Protein AF-A0A2E8KCK4-F1 (afdb_monomer_lite)

Structure (mmCIF, N/CA/C/O backbone):
data_AF-A0A2E8KCK4-F1
#
_entry.id   AF-A0A2E8KCK4-F1
#
loop_
_atom_site.group_PDB
_atom_site.id
_atom_site.type_symbol
_atom_site.label_atom_id
_atom_site.label_alt_id
_atom_site.label_comp_id
_atom_site.label_asym_id
_atom_site.label_entity_id
_atom_site.label_seq_id
_atom_site.pdbx_PDB_ins_code
_atom_site.Cartn_x
_atom_site.Cartn_y
_atom_site.Cartn_z
_atom_site.occupancy
_atom_site.B_iso_or_equiv
_atom_site.auth_seq_id
_atom_site.auth_comp_id
_atom_site.auth_asym_id
_atom_site.auth_atom_id
_atom_site.pdbx_PDB_model_num
ATOM 1 N N . MET A 1 1 ? 15.602 0.337 2.400 1.00 51.25 1 MET A N 1
ATOM 2 C CA . MET A 1 1 ? 16.053 -0.201 3.710 1.00 51.25 1 MET A CA 1
ATOM 3 C C . MET A 1 1 ? 14.830 -0.836 4.334 1.00 51.25 1 MET A C 1
ATOM 5 O O . MET A 1 1 ? 13.790 -0.194 4.265 1.00 51.25 1 MET A O 1
ATOM 9 N N . PRO A 1 2 ? 14.915 -2.049 4.903 1.00 70.88 2 PRO A N 1
ATOM 10 C CA . PRO A 1 2 ? 13.738 -2.685 5.482 1.00 70.88 2 PRO A CA 1
ATOM 11 C C . PRO A 1 2 ? 13.122 -1.769 6.543 1.00 70.88 2 PRO A C 1
ATOM 13 O O . PRO A 1 2 ? 13.840 -1.198 7.366 1.00 70.88 2 PRO A O 1
ATOM 16 N N . LEU A 1 3 ? 11.800 -1.606 6.495 1.00 88.12 3 LEU A N 1
ATOM 17 C CA . LEU A 1 3 ? 11.071 -0.788 7.459 1.00 88.12 3 LEU A CA 1
ATOM 18 C C . LEU A 1 3 ? 11.299 -1.331 8.871 1.00 88.12 3 LEU A C 1
ATOM 20 O O . LEU A 1 3 ? 11.016 -2.505 9.143 1.00 88.12 3 LEU A O 1
ATOM 24 N N . ASN A 1 4 ? 11.779 -0.468 9.769 1.00 93.00 4 ASN A N 1
ATOM 25 C CA . ASN A 1 4 ? 11.915 -0.817 11.175 1.00 93.00 4 ASN A CA 1
ATOM 26 C C . ASN A 1 4 ? 10.527 -1.136 11.738 1.00 93.00 4 ASN A C 1
ATOM 28 O O . ASN A 1 4 ? 9.633 -0.290 11.744 1.00 93.00 4 ASN A O 1
ATOM 32 N N . SER A 1 5 ? 10.315 -2.390 12.116 1.00 94.38 5 SER A N 1
ATOM 33 C CA . SER A 1 5 ? 8.993 -2.907 12.448 1.00 94.38 5 SER A CA 1
ATOM 34 C C . SER A 1 5 ? 9.097 -4.090 13.392 1.00 94.38 5 SER A C 1
ATOM 36 O O . SER A 1 5 ? 10.088 -4.822 13.367 1.00 94.38 5 SER A O 1
ATOM 38 N N . ILE A 1 6 ? 8.047 -4.317 14.172 1.00 95.38 6 ILE A N 1
ATOM 39 C CA . ILE A 1 6 ? 7.920 -5.447 15.097 1.00 95.38 6 ILE A CA 1
ATOM 40 C C . ILE A 1 6 ? 6.685 -6.268 14.751 1.00 95.38 6 ILE A C 1
ATOM 42 O O . ILE A 1 6 ? 5.711 -5.736 14.217 1.00 95.38 6 ILE A O 1
ATOM 46 N N . GLU A 1 7 ? 6.728 -7.567 15.029 1.00 95.88 7 GLU A N 1
ATOM 47 C CA . GLU A 1 7 ? 5.552 -8.425 14.879 1.00 95.88 7 GLU A CA 1
ATOM 48 C C . GLU A 1 7 ? 4.469 -8.021 15.878 1.00 95.88 7 GLU A C 1
ATOM 50 O O . GLU A 1 7 ? 4.756 -7.608 17.000 1.00 95.88 7 GLU A O 1
ATOM 55 N N . VAL A 1 8 ? 3.210 -8.112 15.456 1.00 95.75 8 VAL A N 1
ATOM 56 C CA . VAL A 1 8 ? 2.072 -7.845 16.335 1.00 95.75 8 VAL A CA 1
ATOM 57 C C . VAL A 1 8 ? 1.882 -9.032 17.277 1.00 95.75 8 VAL A C 1
ATOM 59 O O . VAL A 1 8 ? 1.628 -10.144 16.825 1.00 95.75 8 VAL A O 1
ATOM 62 N N . GLU A 1 9 ? 1.963 -8.785 18.583 1.00 91.12 9 GLU A N 1
ATOM 63 C CA . GLU A 1 9 ? 1.890 -9.840 19.605 1.00 91.12 9 GLU A CA 1
ATOM 64 C C . GLU A 1 9 ? 0.490 -10.453 19.739 1.00 91.12 9 GLU A C 1
ATOM 66 O O . GLU A 1 9 ? 0.336 -11.665 19.885 1.00 91.12 9 GLU A O 1
ATOM 71 N N . THR A 1 10 ? -0.552 -9.618 19.694 1.00 94.81 10 THR A N 1
ATOM 72 C CA . THR A 1 10 ? -1.940 -10.052 19.891 1.00 94.81 10 THR A CA 1
ATOM 73 C C . THR A 1 10 ? -2.684 -10.095 18.564 1.00 94.81 10 THR A C 1
ATOM 75 O O . THR A 1 10 ? -3.071 -9.069 18.000 1.00 94.81 10 THR A O 1
ATOM 78 N N . ILE A 1 11 ? -2.888 -11.314 18.065 1.00 95.75 11 ILE A N 1
ATOM 79 C CA . ILE A 1 11 ? -3.545 -11.574 16.784 1.00 95.75 11 ILE A CA 1
ATOM 80 C C . ILE A 1 11 ? -4.829 -12.395 16.941 1.00 95.75 11 ILE A C 1
ATOM 82 O O . ILE A 1 11 ? -4.946 -13.262 17.807 1.00 95.75 11 ILE A O 1
ATOM 86 N N . GLY A 1 12 ? -5.772 -12.157 16.036 1.00 93.19 12 GLY A N 1
ATOM 87 C CA . GLY A 1 12 ? -6.887 -13.035 15.715 1.00 93.19 12 GLY A CA 1
ATOM 88 C C . GLY A 1 12 ? -6.730 -13.618 14.310 1.00 93.19 12 GLY A C 1
ATOM 89 O O . GLY A 1 12 ? -6.047 -13.054 13.456 1.00 93.19 12 GLY A O 1
ATOM 90 N N . TRP A 1 13 ? -7.384 -14.748 14.048 1.00 92.94 13 TRP A N 1
ATOM 91 C CA . TRP A 1 13 ? -7.335 -15.420 12.749 1.00 92.94 13 TRP A CA 1
ATOM 92 C C . TRP A 1 13 ? -8.673 -15.323 12.028 1.00 92.94 13 TRP A C 1
ATOM 94 O O . TRP A 1 13 ? -9.713 -15.688 12.575 1.00 92.94 13 TRP A O 1
ATOM 104 N N . VAL A 1 14 ? -8.646 -14.896 10.767 1.00 89.44 14 VAL A N 1
ATOM 105 C CA . VAL A 1 14 ? -9.821 -14.890 9.888 1.00 89.44 14 VAL A CA 1
ATOM 106 C C . VAL A 1 14 ? -9.464 -15.613 8.600 1.00 89.44 14 VAL A C 1
ATOM 108 O O . VAL A 1 14 ? -8.632 -15.138 7.839 1.00 89.44 14 VAL A O 1
ATOM 111 N N . LYS A 1 15 ? -10.074 -16.780 8.347 1.00 86.81 15 LYS A N 1
ATOM 112 C CA . LYS A 1 15 ? -9.814 -17.601 7.143 1.00 86.81 15 LYS A CA 1
ATOM 113 C C . LYS A 1 15 ? -8.313 -17.861 6.886 1.00 86.81 15 LYS A C 1
ATOM 115 O O . LYS A 1 15 ? -7.843 -17.787 5.755 1.00 86.81 15 LYS A O 1
ATOM 120 N N . GLY A 1 16 ? -7.554 -18.136 7.950 1.00 87.00 16 GLY A N 1
ATOM 121 C CA . GLY A 1 16 ? -6.108 -18.383 7.869 1.00 87.00 16 GLY A CA 1
ATOM 122 C C . GLY A 1 16 ? -5.246 -17.128 7.689 1.00 87.00 16 GLY A C 1
ATOM 123 O O . GLY A 1 16 ? -4.049 -17.253 7.474 1.00 87.00 16 GLY A O 1
ATOM 124 N N . TYR A 1 17 ? -5.829 -15.933 7.796 1.00 90.00 17 TYR A N 1
ATOM 125 C CA . TYR A 1 17 ? -5.121 -14.658 7.766 1.00 90.00 17 TYR A CA 1
ATOM 126 C C . TYR A 1 17 ? -5.062 -14.051 9.172 1.00 90.00 17 TYR A C 1
ATOM 128 O O . TYR A 1 17 ? -6.100 -13.837 9.805 1.00 90.00 17 TYR A O 1
ATOM 136 N N . ALA A 1 18 ? -3.847 -13.810 9.669 1.00 93.56 18 ALA A N 1
ATOM 137 C CA . ALA A 1 18 ? -3.609 -13.229 10.988 1.00 93.56 18 ALA A CA 1
ATOM 138 C C . ALA A 1 18 ? -3.838 -11.716 10.952 1.00 93.56 18 ALA A C 1
ATOM 140 O O . ALA A 1 18 ? -3.162 -11.027 10.196 1.00 93.56 18 ALA A O 1
ATOM 141 N N . ILE A 1 19 ? -4.737 -11.185 11.773 1.00 93.69 19 ILE A N 1
ATOM 142 C CA . ILE A 1 19 ? -4.995 -9.746 11.933 1.00 93.69 19 ILE A CA 1
ATOM 143 C C . ILE A 1 19 ? -4.771 -9.344 13.393 1.00 93.69 19 ILE A C 1
ATOM 145 O O . ILE A 1 19 ? -5.000 -10.173 14.268 1.00 93.69 19 ILE A O 1
ATOM 149 N N . PRO A 1 20 ? -4.355 -8.105 13.697 1.00 95.12 20 PRO A N 1
ATOM 150 C CA . PRO A 1 20 ? -4.316 -7.630 15.078 1.00 95.12 20 PRO A CA 1
ATOM 151 C C . PRO A 1 20 ? -5.681 -7.785 15.764 1.00 95.12 20 PRO A C 1
ATOM 153 O O . PRO A 1 20 ? -6.716 -7.528 15.146 1.00 95.12 20 PRO A O 1
ATOM 156 N N . SER A 1 21 ? -5.704 -8.188 17.034 1.00 93.12 21 SER A N 1
ATOM 157 C CA . SER A 1 21 ? -6.956 -8.451 17.766 1.00 93.12 21 SER A CA 1
ATOM 158 C C . SER A 1 21 ? -7.841 -7.210 17.956 1.00 93.12 21 SER A C 1
ATOM 160 O O . SER A 1 21 ? -9.048 -7.336 18.154 1.00 93.12 21 SER A O 1
ATOM 162 N N . ASP A 1 22 ? -7.256 -6.013 17.880 1.00 91.62 22 ASP A N 1
ATOM 163 C CA . ASP A 1 22 ? -7.944 -4.716 17.924 1.00 91.62 22 ASP A CA 1
ATOM 164 C C . ASP A 1 22 ? -8.512 -4.278 16.558 1.00 91.62 22 ASP A C 1
ATOM 166 O O . ASP A 1 22 ? -9.246 -3.292 16.470 1.00 91.62 22 ASP A O 1
ATOM 170 N N . THR A 1 23 ? -8.208 -5.017 15.488 1.00 93.88 23 THR A N 1
ATOM 171 C CA . THR A 1 23 ? -8.581 -4.687 14.113 1.00 93.88 23 THR A CA 1
ATOM 172 C C . THR A 1 23 ? -9.778 -5.510 13.656 1.00 93.88 23 THR A C 1
ATOM 174 O O . THR A 1 23 ? -9.791 -6.740 13.699 1.00 93.88 23 THR A O 1
ATOM 177 N N . LYS A 1 24 ? -10.801 -4.841 13.124 1.00 94.12 24 LYS A N 1
ATOM 178 C CA . LYS A 1 24 ? -11.935 -5.512 12.485 1.00 94.12 24 LYS A CA 1
ATOM 179 C C . LYS A 1 24 ? -11.563 -5.882 11.057 1.00 94.12 24 LYS A C 1
ATOM 181 O O . LYS A 1 24 ? -11.085 -5.054 10.288 1.00 94.12 24 LYS A O 1
ATOM 186 N N . PHE A 1 25 ? -11.935 -7.088 10.642 1.00 92.75 25 PHE A N 1
ATOM 187 C CA . PHE A 1 25 ? -11.698 -7.588 9.282 1.00 92.75 25 PHE A CA 1
ATOM 188 C C . PHE A 1 25 ? -12.192 -6.644 8.164 1.00 92.75 25 PHE A C 1
ATOM 190 O O . PHE A 1 25 ? -11.567 -6.529 7.115 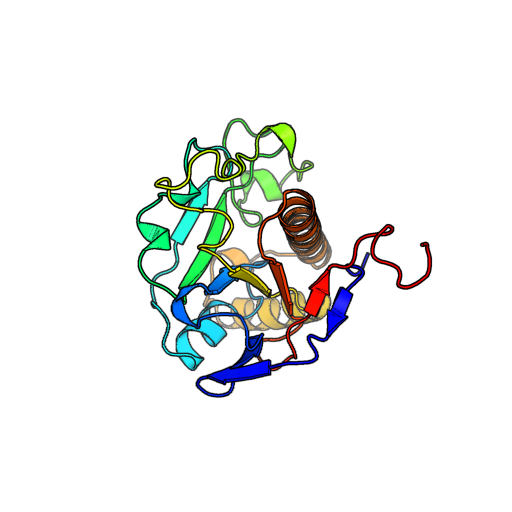1.00 92.75 25 PHE A O 1
ATOM 197 N N . ARG A 1 26 ? -13.287 -5.905 8.401 1.00 93.44 26 ARG A N 1
ATOM 198 C CA . ARG A 1 26 ? -13.852 -4.928 7.449 1.00 93.44 26 ARG A CA 1
ATOM 199 C C . ARG A 1 26 ? -13.097 -3.592 7.380 1.00 93.44 26 ARG A C 1
ATOM 201 O O . ARG A 1 26 ? -13.499 -2.749 6.584 1.00 93.44 26 ARG A O 1
ATOM 208 N N . GLN A 1 27 ? -12.065 -3.372 8.194 1.00 95.62 27 GLN A N 1
ATOM 209 C CA . GLN A 1 27 ? -11.197 -2.186 8.115 1.00 95.62 27 GLN A CA 1
ATOM 210 C C . GLN A 1 27 ? -10.010 -2.402 7.166 1.00 95.62 27 GLN A C 1
ATOM 212 O O . GLN A 1 27 ? -9.399 -1.427 6.739 1.00 95.62 27 GLN A O 1
ATOM 217 N N . ILE A 1 28 ? -9.693 -3.655 6.823 1.00 96.00 28 ILE A N 1
ATOM 218 C CA . ILE A 1 28 ? -8.494 -4.000 6.056 1.00 96.00 28 ILE A CA 1
ATOM 219 C C . ILE A 1 28 ? -8.598 -3.493 4.611 1.00 96.00 28 ILE A C 1
ATOM 221 O O . ILE A 1 28 ? -9.559 -3.783 3.895 1.00 96.00 28 ILE A O 1
ATOM 225 N N . VAL A 1 29 ? -7.567 -2.781 4.173 1.00 96.94 29 VAL A N 1
ATOM 226 C CA . VAL A 1 29 ? -7.318 -2.396 2.783 1.00 96.94 29 VAL A CA 1
ATOM 227 C C . VAL A 1 29 ? -5.934 -2.917 2.420 1.00 96.94 29 VAL A C 1
ATOM 229 O O . VAL A 1 29 ? -4.948 -2.502 3.019 1.00 96.94 29 VAL A O 1
ATOM 232 N N . VAL A 1 30 ? -5.856 -3.839 1.464 1.00 96.62 30 VAL A N 1
ATOM 233 C CA . VAL A 1 30 ? -4.591 -4.459 1.053 1.00 96.62 30 VAL A CA 1
ATOM 234 C C . VAL A 1 30 ? -3.970 -3.647 -0.077 1.00 96.62 30 VAL A C 1
ATOM 236 O O . VAL A 1 30 ? -4.628 -3.354 -1.075 1.00 96.62 30 VAL A O 1
ATOM 239 N N . THR A 1 31 ? -2.691 -3.310 0.050 1.00 97.44 31 THR A N 1
ATOM 240 C CA . THR A 1 31 ? -1.935 -2.573 -0.973 1.00 97.44 31 THR A CA 1
ATOM 241 C C . THR A 1 31 ? -0.483 -3.054 -1.046 1.00 97.44 31 THR A C 1
ATOM 243 O O . THR A 1 31 ? -0.068 -3.911 -0.272 1.00 97.44 31 THR A O 1
ATOM 246 N N . GLY A 1 32 ? 0.287 -2.584 -2.026 1.00 96.12 32 GLY A N 1
ATOM 247 C CA . GLY A 1 32 ? 1.650 -3.057 -2.293 1.00 96.12 32 GLY A CA 1
ATOM 248 C C . GLY A 1 32 ? 1.994 -3.116 -3.787 1.00 96.12 32 GLY A C 1
ATOM 249 O O . GLY A 1 32 ? 1.109 -2.935 -4.633 1.00 96.12 32 GLY A O 1
ATOM 250 N N . PRO A 1 33 ? 3.265 -3.395 -4.128 1.00 94.75 33 PRO A N 1
ATOM 251 C CA . PRO A 1 33 ? 3.755 -3.378 -5.503 1.00 94.75 33 PRO A CA 1
ATOM 252 C C . PRO A 1 33 ? 3.057 -4.408 -6.413 1.00 94.75 33 PRO A C 1
ATOM 254 O O . PRO A 1 33 ? 2.365 -5.324 -5.942 1.00 94.75 33 PRO A O 1
ATOM 257 N N . PRO A 1 34 ? 3.190 -4.270 -7.744 1.00 92.25 34 PRO A N 1
ATOM 258 C CA . PRO A 1 34 ? 2.732 -5.279 -8.696 1.00 92.25 34 PRO A CA 1
ATOM 259 C C . PRO A 1 34 ? 3.261 -6.669 -8.347 1.00 92.25 34 PRO A C 1
ATOM 261 O O . PRO A 1 34 ? 4.392 -6.815 -7.896 1.00 92.25 34 PRO A O 1
ATOM 264 N N . ALA A 1 35 ? 2.430 -7.690 -8.560 1.00 91.12 35 ALA A N 1
ATOM 265 C CA . ALA A 1 35 ? 2.763 -9.091 -8.297 1.00 91.12 35 ALA A CA 1
ATOM 266 C C . ALA A 1 35 ? 3.174 -9.437 -6.846 1.00 91.12 35 ALA A C 1
ATOM 268 O O . ALA A 1 35 ? 3.665 -10.536 -6.606 1.00 91.12 35 ALA A O 1
ATOM 269 N N . SER A 1 36 ? 2.885 -8.582 -5.856 1.00 92.88 36 SER A N 1
ATOM 270 C CA . SER A 1 36 ? 3.138 -8.906 -4.443 1.00 92.88 36 SER A CA 1
ATOM 271 C C . SER A 1 36 ? 2.201 -9.964 -3.841 1.00 92.88 36 SER A C 1
ATOM 273 O O . SER A 1 36 ? 2.440 -10.417 -2.729 1.00 92.88 36 SER A O 1
ATOM 275 N N . GLY A 1 37 ? 1.152 -10.382 -4.563 1.00 91.38 37 GLY A N 1
ATOM 276 C CA . GLY A 1 37 ? 0.201 -11.413 -4.114 1.00 91.38 37 GLY A CA 1
ATOM 277 C C . GLY A 1 37 ? -1.119 -10.882 -3.541 1.00 91.38 37 GLY A C 1
ATOM 278 O O . GLY A 1 37 ? -1.902 -11.657 -2.999 1.00 91.38 37 GLY A O 1
ATOM 279 N N . LYS A 1 38 ? -1.394 -9.579 -3.682 1.00 93.38 38 LYS A N 1
ATOM 280 C CA . LYS A 1 38 ? -2.599 -8.903 -3.157 1.00 93.38 38 LYS A CA 1
ATOM 281 C C . LYS A 1 38 ? -3.898 -9.557 -3.625 1.00 93.38 38 LYS A C 1
ATOM 283 O O . LYS A 1 38 ? -4.711 -9.935 -2.788 1.00 93.38 38 LYS A O 1
ATOM 288 N N . SER A 1 39 ? -4.045 -9.788 -4.927 1.00 91.19 39 SER A N 1
ATOM 289 C CA . SER A 1 39 ? -5.269 -10.362 -5.499 1.00 91.19 39 SER A CA 1
ATOM 290 C C . SER A 1 39 ? -5.498 -11.789 -5.002 1.00 91.19 39 SER A C 1
ATOM 292 O O . SER A 1 39 ? -6.607 -12.151 -4.616 1.00 91.19 39 SER A O 1
ATOM 294 N N . THR A 1 40 ? -4.425 -12.581 -4.908 1.00 91.06 40 THR A N 1
ATOM 295 C CA . THR A 1 40 ? -4.451 -13.929 -4.321 1.00 91.06 40 THR A CA 1
ATOM 296 C C . THR A 1 40 ? -4.874 -13.891 -2.851 1.00 91.06 40 THR A C 1
ATOM 298 O O . THR A 1 40 ? -5.724 -14.681 -2.441 1.00 91.06 40 THR A O 1
ATOM 301 N N . LEU A 1 41 ? -4.338 -12.953 -2.062 1.00 92.00 41 LEU A N 1
ATOM 302 C CA . LEU A 1 41 ? -4.728 -12.764 -0.665 1.00 92.00 41 LEU A CA 1
ATOM 303 C C . LEU A 1 41 ? -6.214 -12.401 -0.547 1.00 92.00 41 LEU A C 1
ATOM 305 O O . LEU A 1 41 ? -6.939 -13.052 0.205 1.00 92.00 41 LEU A O 1
ATOM 309 N N . ILE A 1 42 ? -6.682 -11.410 -1.309 1.00 93.88 42 ILE A N 1
ATOM 310 C CA . ILE A 1 42 ? -8.082 -10.970 -1.295 1.00 93.88 42 ILE A CA 1
ATOM 311 C C . ILE A 1 42 ? -9.032 -12.110 -1.662 1.00 93.88 42 ILE A C 1
ATOM 313 O O . ILE A 1 42 ? -10.032 -12.309 -0.971 1.00 93.88 42 ILE A O 1
ATOM 317 N N . GLN A 1 43 ? -8.701 -12.913 -2.674 1.00 92.19 43 GLN A N 1
ATOM 318 C CA . GLN A 1 43 ? -9.480 -14.100 -3.032 1.00 92.19 43 GLN A CA 1
ATOM 319 C C . GLN A 1 43 ? -9.504 -15.133 -1.896 1.00 92.19 43 GLN A C 1
ATOM 321 O O . GLN A 1 43 ? -10.582 -15.587 -1.509 1.00 92.19 43 GLN A O 1
ATOM 326 N N . LYS A 1 44 ? -8.345 -15.457 -1.300 1.00 90.12 44 LYS A N 1
ATOM 327 C CA . LYS A 1 44 ? -8.220 -16.435 -0.200 1.00 90.12 44 LYS A CA 1
ATOM 328 C C . LYS A 1 44 ? -9.067 -16.049 1.015 1.00 90.12 44 LYS A C 1
ATOM 330 O O . LYS A 1 44 ? -9.739 -16.895 1.602 1.00 90.12 44 LYS A O 1
ATOM 335 N N . ILE A 1 45 ? -9.091 -14.765 1.371 1.00 91.75 45 ILE A N 1
ATOM 336 C CA . ILE A 1 45 ? -9.874 -14.269 2.514 1.00 91.75 45 ILE A CA 1
ATOM 337 C C . ILE A 1 45 ? -11.329 -13.929 2.137 1.00 91.75 45 ILE A C 1
ATOM 339 O O . ILE A 1 45 ? -12.122 -13.525 2.993 1.00 91.75 45 ILE A O 1
ATOM 343 N N . GLY A 1 46 ? -11.732 -14.141 0.880 1.00 92.12 46 GLY A N 1
ATOM 344 C CA . GLY A 1 46 ? -13.064 -13.821 0.362 1.00 92.12 46 GLY A CA 1
ATOM 345 C C . GLY A 1 46 ? -13.421 -12.343 0.518 1.00 92.12 46 GLY A C 1
ATOM 346 O O . GLY A 1 46 ? -14.505 -12.029 1.010 1.00 92.12 46 GLY A O 1
ATOM 347 N N . GLY A 1 47 ? -12.472 -11.465 0.195 1.00 92.69 47 GLY A N 1
ATOM 348 C CA . GLY A 1 47 ? -12.684 -10.027 0.076 1.00 92.69 47 GLY A CA 1
ATOM 349 C C . GLY A 1 47 ? -13.362 -9.639 -1.239 1.00 92.69 47 GLY A C 1
ATOM 350 O O . GLY A 1 47 ? -13.751 -10.494 -2.035 1.00 92.69 47 GLY A O 1
ATOM 351 N N . TRP A 1 48 ? -13.517 -8.334 -1.460 1.00 92.38 48 TRP A N 1
ATOM 352 C CA . TRP A 1 48 ? -14.117 -7.810 -2.685 1.00 92.38 48 TRP A CA 1
ATOM 353 C C . TRP A 1 48 ? -13.186 -8.058 -3.883 1.00 92.38 48 TRP A C 1
ATOM 355 O O . TRP A 1 48 ? -12.030 -7.639 -3.822 1.00 92.38 48 TRP A O 1
ATOM 365 N N . PRO A 1 49 ? -13.655 -8.720 -4.957 1.00 80.25 49 PRO A N 1
ATOM 366 C CA . PRO A 1 49 ? -12.780 -9.231 -6.013 1.00 80.25 49 PRO A CA 1
ATOM 367 C C . PRO A 1 49 ? -12.280 -8.158 -6.986 1.00 80.25 49 PRO A C 1
ATOM 369 O O . PRO A 1 49 ? -11.320 -8.404 -7.708 1.00 80.25 49 PRO A O 1
ATOM 372 N N . GLU A 1 50 ? -12.927 -6.993 -7.039 1.00 82.38 50 GLU A N 1
ATOM 373 C CA . GLU A 1 50 ? -12.546 -5.934 -7.973 1.00 82.38 50 GLU A CA 1
ATOM 374 C C . GLU A 1 50 ? -11.382 -5.103 -7.428 1.00 82.38 50 GLU A C 1
ATOM 376 O O . GLU A 1 50 ? -11.428 -4.585 -6.305 1.00 82.38 50 GLU A O 1
ATOM 381 N N . GLU A 1 51 ? -10.368 -4.908 -8.262 1.00 80.06 51 GLU A N 1
ATOM 382 C CA . GLU A 1 51 ? -9.289 -3.959 -8.012 1.00 80.06 51 GLU A CA 1
ATOM 383 C C . GLU A 1 51 ? -9.804 -2.514 -8.109 1.00 80.06 51 GLU A C 1
ATOM 385 O O . GLU A 1 51 ? -10.783 -2.215 -8.796 1.00 80.06 51 GLU A O 1
ATOM 390 N N . GLY A 1 52 ? -9.153 -1.593 -7.403 1.00 87.00 52 GLY A N 1
ATOM 391 C CA . GLY A 1 52 ? -9.396 -0.158 -7.553 1.00 87.00 52 GLY A CA 1
ATOM 392 C C . GLY A 1 52 ? -8.089 0.627 -7.526 1.00 87.00 52 GLY A C 1
ATOM 393 O O . GLY A 1 52 ? -7.170 0.223 -6.817 1.00 87.00 52 GLY A O 1
ATOM 394 N N . CYS A 1 53 ? -8.003 1.743 -8.261 1.00 94.06 53 CYS A N 1
ATOM 395 C CA . CYS A 1 53 ? -6.962 2.758 -8.036 1.00 94.06 53 CYS A CA 1
ATOM 396 C C . CYS A 1 53 ? -7.554 3.928 -7.259 1.00 94.06 53 CYS A C 1
ATOM 398 O O . CYS A 1 53 ? -8.658 4.378 -7.566 1.00 94.06 53 CYS A O 1
ATOM 400 N N . ILE A 1 54 ? -6.805 4.434 -6.287 1.00 96.31 54 ILE A N 1
ATOM 401 C CA . ILE A 1 54 ? -7.116 5.674 -5.581 1.00 96.31 54 ILE A CA 1
ATOM 402 C C . ILE A 1 54 ? -5.981 6.659 -5.834 1.00 96.31 54 ILE A C 1
ATOM 404 O O . ILE A 1 54 ? -4.821 6.330 -5.578 1.00 96.31 54 ILE A O 1
ATOM 408 N N . ASP A 1 55 ? -6.306 7.853 -6.326 1.00 97.00 55 ASP A N 1
ATOM 409 C CA . ASP A 1 55 ? -5.342 8.946 -6.430 1.00 97.00 55 ASP A CA 1
ATOM 410 C C . ASP A 1 55 ? -5.165 9.608 -5.064 1.00 97.00 55 ASP A C 1
ATOM 412 O O . ASP A 1 55 ? -6.106 10.123 -4.464 1.00 97.00 55 ASP A O 1
ATOM 416 N N . LEU A 1 56 ? -3.938 9.551 -4.553 1.00 97.88 56 LEU A N 1
ATOM 417 C CA . LEU A 1 56 ? -3.589 10.086 -3.241 1.00 97.88 56 LEU A CA 1
ATOM 418 C C . LEU A 1 56 ? -3.500 11.612 -3.216 1.00 97.88 56 LEU A C 1
ATOM 420 O O . LEU A 1 56 ? -3.426 12.190 -2.134 1.00 97.88 56 LEU A O 1
ATOM 424 N N . SER A 1 57 ? -3.488 12.260 -4.379 1.00 96.69 57 SER A N 1
ATOM 425 C CA . SER A 1 57 ? -3.508 13.717 -4.497 1.00 96.69 57 SER A CA 1
ATOM 426 C C . SER A 1 57 ? -4.911 14.310 -4.580 1.00 96.69 57 SER A C 1
ATOM 428 O O . SER A 1 57 ? -5.056 15.525 -4.451 1.00 96.69 57 SER A O 1
ATOM 430 N N . GLU A 1 58 ? -5.939 13.473 -4.752 1.00 96.31 58 GLU A N 1
ATOM 431 C CA . GLU A 1 58 ? -7.327 13.923 -4.758 1.00 96.31 58 GLU A CA 1
ATOM 432 C C . GLU A 1 58 ? -7.807 14.299 -3.355 1.00 96.31 58 GLU A C 1
ATOM 434 O O . GLU A 1 58 ? -7.616 13.574 -2.370 1.00 96.31 58 GLU A O 1
ATOM 439 N N . ASP A 1 59 ? -8.506 15.430 -3.278 1.00 94.50 59 ASP A N 1
ATOM 440 C CA . ASP A 1 59 ? -9.175 15.857 -2.058 1.00 94.50 59 ASP A CA 1
ATOM 441 C C . ASP A 1 59 ? -10.157 14.783 -1.589 1.00 94.50 59 ASP A C 1
ATOM 443 O O . ASP A 1 59 ? -11.002 14.300 -2.343 1.00 94.50 59 ASP A O 1
ATOM 447 N N . ASN A 1 60 ? -10.098 14.454 -0.298 1.00 95.25 60 ASN A N 1
ATOM 448 C CA . ASN A 1 60 ? -11.009 13.501 0.330 1.00 95.25 60 ASN A CA 1
ATOM 449 C C . ASN A 1 60 ? -11.002 12.093 -0.291 1.00 95.25 60 ASN A C 1
ATOM 451 O O . ASN A 1 60 ? -12.010 11.390 -0.189 1.00 95.25 60 ASN A O 1
ATOM 455 N N . TRP A 1 61 ? -9.891 11.628 -0.872 1.00 96.44 61 TRP A N 1
ATOM 456 C CA . TRP A 1 61 ? -9.801 10.275 -1.445 1.00 96.44 61 TRP A CA 1
ATOM 457 C C . TRP A 1 61 ? -10.222 9.160 -0.469 1.00 96.44 61 TRP A C 1
ATOM 459 O O . TRP A 1 61 ? -10.721 8.114 -0.880 1.00 96.44 61 TRP A O 1
ATOM 469 N N . TRP A 1 62 ? -10.101 9.381 0.844 1.00 95.69 62 TRP A N 1
ATOM 470 C CA . TRP A 1 62 ? -10.547 8.449 1.888 1.00 95.69 62 TRP A CA 1
ATOM 471 C C . TRP A 1 62 ? -12.072 8.270 1.959 1.00 95.69 62 TRP A C 1
ATOM 473 O O . TRP A 1 62 ? -12.553 7.368 2.643 1.00 95.69 62 TRP A O 1
ATOM 483 N N . GLN A 1 63 ? -12.840 9.109 1.263 1.00 95.38 63 GLN A N 1
ATOM 484 C CA . GLN A 1 63 ? -14.292 8.993 1.094 1.00 95.38 63 GLN A CA 1
ATOM 485 C C . GLN A 1 63 ? -14.670 8.288 -0.219 1.00 95.38 63 GLN A C 1
ATOM 487 O O . GLN A 1 63 ? -15.855 8.099 -0.504 1.00 95.38 63 GLN A O 1
ATOM 492 N N . ASN A 1 64 ? -13.685 7.901 -1.037 1.00 94.94 64 ASN A N 1
ATOM 493 C CA . ASN A 1 64 ? -13.924 7.258 -2.322 1.00 94.94 64 ASN A CA 1
ATOM 494 C C . ASN A 1 64 ? -14.736 5.964 -2.136 1.00 94.94 64 ASN A C 1
ATOM 496 O O . ASN A 1 64 ? -14.443 5.134 -1.273 1.00 94.94 64 ASN A O 1
ATOM 500 N N . ARG A 1 65 ? -15.764 5.764 -2.973 1.00 92.88 65 ARG A N 1
ATOM 501 C CA . ARG A 1 65 ? -16.664 4.600 -2.896 1.00 92.88 65 ARG A CA 1
ATOM 502 C C . ARG A 1 65 ? -15.942 3.269 -3.068 1.00 92.88 65 ARG A C 1
ATOM 504 O O . ARG A 1 65 ? -16.412 2.273 -2.521 1.00 92.88 65 ARG A O 1
ATOM 511 N N . LEU A 1 66 ? -14.791 3.250 -3.742 1.00 92.75 66 LEU A N 1
ATOM 512 C CA . LEU A 1 66 ? -13.925 2.074 -3.795 1.00 92.75 66 LEU A CA 1
ATOM 513 C C . LEU A 1 66 ? -13.586 1.586 -2.382 1.00 92.75 66 LEU A C 1
ATOM 515 O O . LEU A 1 66 ? -13.593 0.393 -2.122 1.00 92.75 66 LEU A O 1
ATOM 519 N N . LEU A 1 67 ? -13.427 2.464 -1.403 1.00 93.50 67 LEU A N 1
ATOM 520 C CA . LEU A 1 67 ? -13.126 2.040 -0.044 1.00 93.50 67 LEU A CA 1
ATOM 521 C C . LEU A 1 67 ? -14.323 1.441 0.711 1.00 93.50 67 LEU A C 1
ATOM 523 O O . LEU A 1 67 ? -14.135 0.924 1.802 1.00 93.50 67 LEU A O 1
ATOM 527 N N . SER A 1 68 ? -15.546 1.450 0.172 1.00 90.69 68 SER A N 1
ATOM 528 C CA . SER A 1 68 ? -16.753 1.036 0.909 1.00 90.69 68 SER A CA 1
ATOM 529 C C . SER A 1 68 ? -16.815 -0.466 1.214 1.00 90.69 68 SER A C 1
ATOM 531 O O . SER A 1 68 ? -17.151 -0.854 2.338 1.00 90.69 68 SER A O 1
ATOM 533 N N . TYR A 1 69 ? -16.467 -1.314 0.244 1.00 91.12 69 TYR A N 1
ATOM 534 C CA . TYR A 1 69 ? -16.481 -2.771 0.401 1.00 91.12 69 TYR A CA 1
ATOM 535 C C . TYR A 1 69 ? -15.086 -3.275 0.748 1.00 91.12 69 TYR A C 1
ATOM 537 O O . TYR A 1 69 ? -14.139 -3.059 0.001 1.00 91.12 69 TYR A O 1
ATOM 545 N N . ARG A 1 70 ? -14.953 -3.924 1.905 1.00 93.88 70 ARG A N 1
ATOM 546 C CA . ARG A 1 70 ? -13.673 -4.375 2.465 1.00 93.88 70 ARG A CA 1
ATOM 547 C C . ARG A 1 70 ? -13.840 -5.740 3.151 1.00 93.88 70 ARG A C 1
ATOM 549 O O . ARG A 1 70 ? -14.931 -6.012 3.667 1.00 93.88 70 ARG A O 1
ATOM 556 N N . PRO A 1 71 ? -12.780 -6.561 3.224 1.00 94.88 71 PRO A N 1
ATOM 557 C CA . PRO A 1 71 ? -11.424 -6.277 2.746 1.00 94.88 71 PRO A CA 1
ATOM 558 C C . PRO A 1 71 ? -11.330 -6.234 1.222 1.00 94.88 71 PRO A C 1
ATOM 560 O O . PRO A 1 71 ? -12.079 -6.932 0.544 1.00 94.88 71 PRO A O 1
ATOM 563 N N . ARG A 1 72 ? -10.442 -5.395 0.685 1.00 95.69 72 ARG A N 1
ATOM 564 C CA . ARG A 1 72 ? -10.214 -5.282 -0.762 1.00 95.69 72 ARG A CA 1
ATOM 565 C C . ARG A 1 72 ? -8.781 -4.883 -1.085 1.00 95.69 72 ARG A C 1
ATOM 567 O O . ARG A 1 72 ? -8.098 -4.311 -0.237 1.00 95.69 72 ARG A O 1
ATOM 574 N N . GLU A 1 73 ? -8.377 -5.142 -2.321 1.00 95.81 73 GLU A N 1
ATOM 575 C CA . GLU A 1 73 ? -7.134 -4.637 -2.901 1.00 95.81 73 GLU A CA 1
ATOM 576 C C . GLU A 1 73 ? -7.337 -3.213 -3.426 1.00 95.81 73 GLU A C 1
ATOM 578 O O . GLU A 1 73 ? -8.372 -2.893 -4.024 1.00 95.81 73 GLU A O 1
ATOM 583 N N . VAL A 1 74 ? -6.340 -2.360 -3.191 1.00 96.06 74 VAL A N 1
ATOM 584 C CA . VAL A 1 74 ? -6.255 -1.008 -3.742 1.00 96.06 74 VAL A CA 1
ATOM 585 C C . VAL A 1 74 ? -4.837 -0.740 -4.242 1.00 96.06 74 VAL A C 1
ATOM 587 O O . VAL A 1 74 ? -3.849 -0.925 -3.525 1.00 96.06 74 VAL A O 1
ATOM 590 N N . HIS A 1 75 ? -4.751 -0.237 -5.467 1.00 95.25 75 HIS A N 1
ATOM 591 C CA . HIS A 1 75 ? -3.575 0.424 -6.009 1.00 95.25 75 HIS A CA 1
ATOM 592 C C . HIS A 1 75 ? -3.626 1.920 -5.723 1.00 95.25 75 HIS A C 1
ATOM 594 O O . HIS A 1 75 ? -4.698 2.519 -5.646 1.00 95.25 75 HIS A O 1
ATOM 600 N N . PHE A 1 76 ? -2.453 2.532 -5.610 1.00 97.12 76 PHE A N 1
ATOM 601 C CA . PHE A 1 76 ? -2.356 3.972 -5.463 1.00 97.12 76 PHE A CA 1
ATOM 602 C C . PHE A 1 76 ? -1.841 4.598 -6.743 1.00 97.12 76 PHE A C 1
ATOM 604 O O . PHE A 1 76 ? -0.838 4.169 -7.317 1.00 97.12 76 PHE A O 1
ATOM 611 N N . CYS A 1 77 ? -2.553 5.631 -7.155 1.00 97.38 77 CYS A N 1
ATOM 612 C CA . CYS A 1 77 ? -2.115 6.591 -8.131 1.00 97.38 77 CYS A CA 1
ATOM 613 C C . CYS A 1 77 ? -1.373 7.666 -7.298 1.00 97.38 77 CYS A C 1
ATOM 615 O O . CYS A 1 77 ? -1.961 8.355 -6.466 1.00 97.38 77 CYS A O 1
ATOM 617 N N . ILE A 1 78 ? -0.040 7.680 -7.395 1.00 98.12 78 ILE A N 1
ATOM 618 C CA . ILE A 1 78 ? 0.879 8.385 -6.490 1.00 98.12 78 ILE A CA 1
ATOM 619 C C . ILE A 1 78 ? 1.348 9.686 -7.156 1.00 98.12 78 ILE A C 1
ATOM 621 O O . ILE A 1 78 ? 1.754 9.649 -8.320 1.00 98.12 78 ILE A O 1
ATOM 625 N N . PRO A 1 79 ? 1.329 10.837 -6.457 1.00 97.81 79 PRO A N 1
ATOM 626 C CA . PRO A 1 79 ? 1.888 12.071 -6.992 1.00 97.81 79 PRO A CA 1
ATOM 627 C C . PRO A 1 79 ? 3.420 12.031 -6.949 1.00 97.81 79 PRO A C 1
ATOM 629 O O . PRO A 1 79 ? 4.022 11.975 -5.877 1.00 97.81 79 PRO A O 1
ATOM 632 N N . PHE A 1 80 ? 4.065 12.115 -8.109 1.00 97.88 80 PHE A N 1
ATOM 633 C CA . PHE A 1 80 ? 5.524 12.219 -8.227 1.00 97.88 80 PHE A CA 1
ATOM 634 C C . PHE A 1 80 ? 5.960 13.659 -8.559 1.00 97.88 80 PHE A C 1
ATOM 636 O O . PHE A 1 80 ? 5.158 14.450 -9.061 1.00 97.88 80 PHE A O 1
ATOM 643 N N . LYS A 1 81 ? 7.214 14.035 -8.250 1.00 94.75 81 LYS A N 1
ATOM 644 C CA . LYS A 1 81 ? 7.700 15.433 -8.344 1.00 94.75 81 LYS A CA 1
ATOM 645 C C . LYS A 1 81 ? 7.593 16.058 -9.744 1.00 94.75 81 LYS A C 1
ATOM 647 O O . LYS A 1 81 ? 7.328 17.251 -9.830 1.00 94.75 81 LYS A O 1
ATOM 652 N N . GLU A 1 82 ? 7.714 15.274 -10.813 1.00 92.38 82 GLU A N 1
ATOM 653 C CA . GLU A 1 82 ? 7.707 15.777 -12.203 1.00 92.38 82 GLU A CA 1
ATOM 654 C C . GLU A 1 82 ? 6.485 15.305 -13.010 1.00 92.38 82 GLU A C 1
ATOM 656 O O . GLU A 1 82 ? 6.366 15.563 -14.207 1.00 92.38 82 GLU A O 1
ATOM 661 N N . VAL A 1 83 ? 5.532 14.641 -12.349 1.00 93.00 83 VAL A N 1
ATOM 662 C CA . VAL A 1 83 ? 4.305 14.133 -12.970 1.00 93.00 83 VAL A CA 1
ATOM 663 C C . VAL A 1 83 ? 3.128 15.008 -12.539 1.00 93.00 83 VAL A C 1
ATOM 665 O O . VAL A 1 83 ? 2.855 15.187 -11.350 1.00 93.00 83 VAL A O 1
ATOM 668 N N . ARG A 1 84 ? 2.404 15.583 -13.510 1.00 86.25 84 ARG A N 1
ATOM 669 C CA . ARG A 1 84 ? 1.322 16.550 -13.239 1.00 86.25 84 ARG A CA 1
ATOM 670 C C . ARG A 1 84 ? 0.160 15.946 -12.432 1.00 86.25 84 ARG A C 1
ATOM 672 O O . ARG A 1 84 ? -0.429 16.660 -11.627 1.00 86.25 84 ARG A O 1
ATOM 679 N N . GLY A 1 85 ? -0.136 14.655 -12.583 1.00 88.38 85 GLY A N 1
ATOM 680 C CA . GLY A 1 85 ? -1.167 13.923 -11.824 1.00 88.38 85 GLY A CA 1
ATOM 681 C C . GLY A 1 85 ? -0.601 12.772 -10.988 1.00 88.38 85 GLY A C 1
ATOM 682 O O . GLY A 1 85 ? 0.615 12.579 -10.953 1.00 88.38 85 GLY A O 1
ATOM 683 N N . GLY A 1 86 ? -1.476 12.012 -10.326 1.00 93.38 86 GLY A N 1
ATOM 684 C CA . GLY A 1 86 ? -1.105 10.731 -9.737 1.00 93.38 86 GLY A CA 1
ATOM 685 C C . GLY A 1 86 ? -0.968 9.648 -10.808 1.00 93.38 86 GLY A C 1
ATOM 686 O O . GLY A 1 86 ? -1.782 9.561 -11.726 1.00 93.38 86 GLY A O 1
ATOM 687 N N . CYS A 1 87 ? 0.049 8.795 -10.702 1.00 95.69 87 CYS A N 1
ATOM 688 C CA . CYS A 1 87 ? 0.152 7.595 -11.533 1.00 95.69 87 CYS A CA 1
ATOM 689 C C . CYS A 1 87 ? 0.624 6.391 -10.716 1.00 95.69 87 CYS A C 1
ATOM 691 O O . CYS A 1 87 ? 1.167 6.516 -9.620 1.00 95.69 87 CYS A O 1
ATOM 693 N N . THR A 1 88 ? 0.361 5.190 -11.216 1.00 95.62 88 THR A N 1
ATOM 694 C CA . THR A 1 88 ? 0.798 3.961 -10.548 1.00 95.62 88 THR A CA 1
ATOM 695 C C . THR A 1 88 ? 2.289 3.718 -10.764 1.00 95.62 88 THR A C 1
ATOM 697 O O . THR A 1 88 ? 2.824 4.071 -11.810 1.00 95.62 88 THR A O 1
ATOM 700 N N . VAL A 1 89 ? 2.943 2.980 -9.864 1.00 94.88 89 VAL A N 1
ATOM 701 C CA . VAL A 1 89 ? 4.370 2.605 -9.999 1.00 94.88 89 VAL A CA 1
ATOM 702 C C . VAL A 1 89 ? 4.686 1.700 -11.204 1.00 94.88 89 VAL A C 1
ATOM 704 O O . VAL A 1 89 ? 5.837 1.367 -11.466 1.00 94.88 89 VAL A O 1
ATOM 707 N N . PHE A 1 90 ? 3.667 1.230 -11.918 1.00 92.06 90 PHE A N 1
ATOM 708 C CA . PHE A 1 90 ? 3.798 0.440 -13.144 1.00 92.06 90 PHE A CA 1
ATOM 709 C C . PHE A 1 90 ? 3.344 1.204 -14.393 1.00 92.06 90 PHE A C 1
ATOM 711 O O . PHE A 1 90 ? 3.241 0.615 -15.471 1.00 92.06 90 PHE A O 1
ATOM 718 N N . ASP A 1 91 ? 3.087 2.507 -14.261 1.00 93.00 91 ASP A N 1
ATOM 719 C CA . ASP A 1 91 ? 2.857 3.384 -15.399 1.00 93.00 91 ASP A CA 1
ATOM 720 C C . ASP A 1 91 ? 4.117 3.445 -16.276 1.00 93.00 91 ASP A C 1
ATOM 722 O O . ASP A 1 91 ? 5.232 3.624 -15.783 1.00 93.00 91 ASP A O 1
ATOM 726 N N . ARG A 1 92 ? 3.951 3.275 -17.593 1.00 89.50 92 ARG A N 1
ATOM 727 C CA . ARG A 1 92 ? 5.085 3.217 -18.530 1.00 89.50 92 ARG A CA 1
ATOM 728 C C . ARG A 1 92 ? 5.780 4.566 -18.701 1.00 89.50 92 ARG A C 1
ATOM 730 O O . ARG A 1 92 ? 6.982 4.574 -18.947 1.00 89.50 92 ARG A O 1
ATOM 737 N N . GLY A 1 93 ? 5.050 5.673 -18.570 1.00 91.00 93 GLY A N 1
ATOM 738 C CA . GLY A 1 93 ? 5.622 7.015 -18.629 1.00 91.00 93 GLY A CA 1
ATOM 739 C C . GLY A 1 93 ? 6.531 7.277 -17.433 1.00 91.00 93 GLY A C 1
ATOM 740 O O . GLY A 1 93 ? 7.659 7.724 -17.612 1.00 91.00 93 GLY A O 1
ATOM 741 N N . TRP A 1 94 ? 6.082 6.910 -16.230 1.00 93.75 94 TRP A N 1
ATOM 742 C CA . TRP A 1 94 ? 6.909 7.020 -15.026 1.00 93.75 94 TRP A CA 1
ATOM 743 C C . TRP A 1 94 ? 8.087 6.037 -15.024 1.00 93.75 94 TRP A C 1
ATOM 745 O O . TRP A 1 94 ? 9.204 6.432 -14.710 1.00 93.75 94 TRP A O 1
ATOM 755 N N . LEU A 1 95 ? 7.888 4.780 -15.436 1.00 91.62 95 LEU A N 1
ATOM 756 C CA . LEU A 1 95 ? 8.975 3.790 -15.494 1.00 91.62 95 LEU A CA 1
ATOM 757 C C . LEU A 1 95 ? 10.108 4.181 -16.457 1.00 91.62 95 LEU A C 1
ATOM 759 O O . LEU A 1 95 ? 11.249 3.789 -16.233 1.00 91.62 95 LEU A O 1
ATOM 763 N N . ALA A 1 96 ? 9.818 4.953 -17.509 1.00 91.50 96 ALA A N 1
ATOM 764 C CA . ALA A 1 96 ? 10.837 5.434 -18.440 1.00 91.50 96 ALA A CA 1
ATOM 765 C C . ALA A 1 96 ? 11.797 6.459 -17.806 1.00 91.50 96 ALA A C 1
ATOM 767 O O . ALA A 1 96 ? 12.942 6.578 -18.242 1.00 91.50 96 ALA A O 1
ATOM 768 N N . SER A 1 97 ? 11.345 7.197 -16.788 1.00 93.50 97 SER A N 1
ATOM 769 C CA . SER A 1 97 ? 12.163 8.148 -16.031 1.00 93.50 97 SER A CA 1
ATOM 770 C C . SER A 1 97 ? 11.613 8.289 -14.603 1.00 93.50 97 SER A C 1
ATOM 772 O O . SER A 1 97 ? 10.843 9.211 -14.323 1.00 93.50 97 SER A O 1
ATOM 774 N N . PRO A 1 98 ? 11.936 7.344 -13.695 1.00 94.38 98 PRO A N 1
ATOM 775 C CA . PRO A 1 98 ? 11.348 7.324 -12.361 1.00 94.38 98 PRO A CA 1
ATOM 776 C C . PRO A 1 98 ? 11.792 8.528 -11.535 1.00 94.38 98 PRO A C 1
ATOM 778 O O . PRO A 1 98 ? 12.981 8.737 -11.301 1.00 94.38 98 PRO A O 1
ATOM 781 N N . THR A 1 99 ? 10.821 9.287 -11.038 1.00 95.94 99 THR A N 1
ATOM 782 C CA . THR A 1 99 ? 11.060 10.423 -10.140 1.00 95.94 99 THR A CA 1
ATOM 783 C C . THR A 1 99 ? 10.547 10.135 -8.739 1.00 95.94 99 THR A C 1
ATOM 785 O O . THR A 1 99 ? 9.623 9.340 -8.559 1.00 95.94 99 THR A O 1
ATOM 788 N N . GLU A 1 100 ? 11.097 10.830 -7.747 1.00 96.75 100 GLU A N 1
ATOM 789 C CA . GLU A 1 100 ? 10.696 10.702 -6.346 1.00 96.75 100 GLU A CA 1
ATOM 790 C C . GLU A 1 100 ? 9.217 11.045 -6.107 1.00 96.75 100 GLU A C 1
ATOM 792 O O . GLU A 1 100 ? 8.610 11.861 -6.813 1.00 96.75 100 GLU A O 1
ATOM 797 N N . ILE A 1 101 ? 8.650 10.451 -5.053 1.00 97.56 101 ILE A N 1
ATOM 798 C CA . ILE A 1 101 ? 7.310 10.789 -4.568 1.00 97.56 101 ILE A CA 1
ATOM 799 C C . ILE A 1 101 ? 7.296 12.254 -4.118 1.00 97.56 101 ILE A C 1
ATOM 801 O O . ILE A 1 101 ? 8.190 12.714 -3.403 1.00 97.56 101 ILE A O 1
ATOM 805 N N . ASN A 1 102 ? 6.247 12.982 -4.487 1.00 97.75 102 ASN A N 1
ATOM 806 C CA . ASN A 1 102 ? 5.942 14.280 -3.911 1.00 97.75 102 ASN A CA 1
ATOM 807 C C . ASN A 1 102 ? 5.006 14.090 -2.707 1.00 97.75 102 ASN A C 1
ATOM 809 O O . ASN A 1 102 ? 3.784 14.111 -2.846 1.00 97.75 102 ASN A O 1
ATOM 813 N N . LEU A 1 103 ? 5.595 13.876 -1.525 1.00 97.12 103 LEU A N 1
ATOM 814 C CA . LEU A 1 103 ? 4.851 13.617 -0.286 1.00 97.12 103 LEU A CA 1
ATOM 815 C C . LEU A 1 103 ? 3.927 14.778 0.113 1.00 97.12 103 LEU A C 1
ATOM 817 O O . LEU A 1 103 ? 2.875 14.538 0.687 1.00 97.12 103 LEU A O 1
ATOM 821 N N . GLU A 1 104 ? 4.277 16.022 -0.224 1.00 96.12 104 GLU A N 1
ATOM 822 C CA . GLU A 1 104 ? 3.464 17.208 0.095 1.00 96.12 104 GLU A CA 1
ATOM 823 C C . GLU A 1 104 ? 2.133 17.233 -0.662 1.00 96.12 104 GLU A C 1
ATOM 825 O O . GLU A 1 104 ? 1.173 17.865 -0.227 1.00 96.12 104 GLU A O 1
ATOM 830 N N . ARG A 1 105 ? 2.065 16.533 -1.799 1.00 97.44 105 ARG A N 1
ATOM 831 C CA . ARG A 1 105 ? 0.842 16.393 -2.594 1.00 97.44 105 ARG A CA 1
ATOM 832 C C . ARG A 1 105 ? -0.040 15.236 -2.139 1.00 97.44 105 ARG A C 1
ATOM 834 O O . ARG A 1 105 ? -1.140 15.108 -2.665 1.00 97.44 105 ARG A O 1
ATOM 841 N N . ILE A 1 106 ? 0.423 14.383 -1.224 1.00 97.88 106 ILE A N 1
ATOM 842 C CA . ILE A 1 106 ? -0.401 13.308 -0.673 1.00 97.88 106 ILE A CA 1
ATOM 843 C C . ILE A 1 106 ? -1.369 13.924 0.336 1.00 97.88 106 ILE A C 1
ATOM 845 O O . ILE A 1 106 ? -0.966 14.450 1.372 1.00 97.88 106 ILE A O 1
ATOM 849 N N . GLN A 1 107 ? -2.663 13.830 0.047 1.00 97.50 107 GLN A N 1
ATOM 850 C CA . GLN A 1 107 ? -3.703 14.235 0.979 1.00 97.50 107 GLN A CA 1
ATOM 851 C C . GLN A 1 107 ? -3.785 13.217 2.118 1.00 97.50 107 GLN A C 1
ATOM 853 O O . GLN A 1 107 ? -3.823 12.008 1.889 1.00 97.50 107 GLN A O 1
ATOM 858 N N . ILE A 1 108 ? -3.849 13.692 3.360 1.00 96.25 108 ILE A N 1
ATOM 859 C CA . ILE A 1 108 ? -4.001 12.841 4.544 1.00 96.25 108 ILE A CA 1
ATOM 860 C C . ILE A 1 108 ? -5.353 13.150 5.193 1.00 96.25 108 ILE A C 1
ATOM 862 O O . ILE A 1 108 ? -5.652 14.328 5.413 1.00 96.25 108 ILE A O 1
ATOM 866 N N . PRO A 1 109 ? -6.156 12.130 5.566 1.00 94.12 109 PRO A N 1
ATOM 867 C CA . PRO A 1 109 ? -7.385 12.352 6.315 1.00 94.12 109 PRO A CA 1
ATOM 868 C C . PRO A 1 109 ? -7.125 13.235 7.542 1.00 94.12 109 PRO A C 1
ATOM 870 O O . PRO A 1 109 ? -6.168 12.982 8.288 1.00 94.12 109 PRO A O 1
ATOM 873 N N . PRO A 1 110 ? -7.932 14.278 7.789 1.00 90.69 110 PRO A N 1
ATOM 874 C CA . PRO A 1 110 ? -7.718 15.154 8.931 1.00 90.69 110 PRO A CA 1
ATOM 875 C C . PRO A 1 110 ? -7.863 14.370 10.241 1.00 90.69 110 PRO A C 1
ATOM 877 O O . PRO A 1 110 ? -8.588 13.377 10.310 1.00 90.69 110 PRO A O 1
ATOM 880 N N . LEU A 1 111 ? -7.186 14.832 11.295 1.00 85.94 111 LEU A N 1
ATOM 881 C CA . LEU A 1 111 ? -7.491 14.371 12.650 1.00 85.94 111 LEU A CA 1
ATOM 882 C C . LEU A 1 111 ? -8.961 14.663 12.958 1.00 85.94 111 LEU A C 1
ATOM 884 O O . LEU A 1 111 ? -9.486 15.703 12.549 1.00 85.94 111 LEU A O 1
ATOM 888 N N . ASN A 1 112 ? -9.616 13.758 13.681 1.00 77.69 112 ASN A N 1
ATOM 889 C CA . ASN A 1 112 ? -10.991 13.979 14.093 1.00 77.69 112 ASN A CA 1
ATOM 890 C C . ASN A 1 112 ? -11.060 15.216 15.008 1.00 77.69 112 ASN A C 1
ATOM 892 O O . ASN A 1 112 ? -10.470 15.224 16.087 1.00 77.69 112 ASN A O 1
ATOM 896 N N . LYS A 1 113 ? -11.738 16.279 14.557 1.00 67.94 113 LYS A N 1
ATOM 897 C CA . LYS A 1 113 ? -11.819 17.558 15.287 1.00 67.94 113 LYS A CA 1
ATOM 898 C C . LYS A 1 113 ? -13.047 17.656 16.195 1.00 67.94 113 LYS A C 1
ATOM 900 O O . LYS A 1 113 ? -13.048 18.487 17.096 1.00 67.94 113 LYS A O 1
ATOM 905 N N . TRP A 1 114 ? -14.081 16.838 15.971 1.00 71.88 114 TRP A N 1
ATOM 906 C CA . TRP A 1 114 ? -15.371 16.953 16.659 1.00 71.88 114 TRP A CA 1
ATOM 907 C C . TRP A 1 114 ? -15.941 15.586 17.045 1.00 71.88 114 TRP A C 1
ATOM 909 O O . TRP A 1 114 ? -15.809 14.612 16.312 1.00 71.88 114 TRP A O 1
ATOM 919 N N . PHE A 1 115 ? -16.650 15.519 18.173 1.00 69.38 115 PHE A N 1
ATOM 920 C CA . PHE A 1 115 ? -17.164 14.259 18.730 1.00 69.38 115 PHE A CA 1
ATOM 921 C C . PHE A 1 115 ? -18.107 13.482 17.787 1.00 69.38 115 PHE A C 1
ATOM 923 O O . PHE A 1 115 ? -18.171 12.259 17.853 1.00 69.38 115 PHE A O 1
ATOM 930 N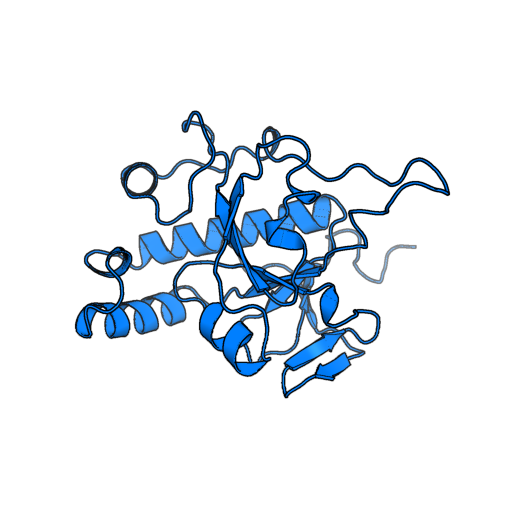 N . PHE A 1 116 ? -18.811 14.173 16.883 1.00 74.12 116 PHE A N 1
ATOM 931 C CA . PHE A 1 116 ? -19.746 13.554 15.934 1.00 74.12 116 PHE A CA 1
ATOM 932 C C . PHE A 1 116 ? -19.181 13.361 14.519 1.00 74.12 116 PHE A C 1
ATOM 934 O O . PHE A 1 116 ? -19.881 12.818 13.664 1.00 74.12 116 PHE A O 1
ATOM 941 N N . SER A 1 117 ? -17.948 13.796 14.232 1.00 79.25 117 SER A N 1
ATOM 942 C CA . SER A 1 117 ? -17.344 13.539 12.920 1.00 79.25 117 SER A CA 1
ATOM 943 C C . SER A 1 117 ? -16.765 12.130 12.831 1.00 79.25 117 SER A C 1
ATOM 945 O O . SER A 1 117 ? -16.284 11.559 13.809 1.00 79.25 117 SER A O 1
ATOM 947 N N . THR A 1 118 ? -16.819 11.565 11.623 1.00 84.06 118 THR A N 1
ATOM 948 C CA . THR A 1 118 ? -16.216 10.266 11.314 1.00 84.06 118 THR A CA 1
ATOM 949 C C . THR A 1 118 ? -14.702 10.336 11.489 1.00 84.06 118 THR A C 1
ATOM 951 O O . THR A 1 118 ? -14.043 11.183 10.884 1.00 84.06 118 THR A O 1
ATOM 954 N N . ASP A 1 119 ? -14.149 9.424 12.287 1.00 90.00 119 ASP A N 1
ATOM 955 C CA . ASP A 1 119 ? -12.705 9.224 12.367 1.00 90.00 119 ASP A CA 1
ATOM 956 C C . ASP A 1 119 ? -12.229 8.383 11.176 1.00 90.00 119 ASP A C 1
ATOM 958 O O . ASP A 1 119 ? -12.188 7.150 11.211 1.00 90.00 119 ASP A O 1
ATOM 962 N N . TRP A 1 120 ? -11.883 9.078 10.093 1.00 91.75 120 TRP A N 1
ATOM 963 C CA . TRP A 1 120 ? -11.396 8.459 8.864 1.00 91.75 120 TRP A CA 1
ATOM 964 C C . TRP A 1 120 ? -10.062 7.726 9.049 1.00 91.75 120 TRP A C 1
ATOM 966 O O . TRP A 1 120 ? -9.809 6.760 8.333 1.00 91.75 120 TRP A O 1
ATOM 976 N N . ARG A 1 121 ? -9.216 8.134 10.006 1.00 92.94 121 ARG A N 1
ATOM 977 C CA . ARG A 1 121 ? -7.921 7.475 10.254 1.00 92.94 121 ARG A CA 1
ATOM 978 C C . ARG A 1 121 ? -8.100 6.134 10.954 1.00 92.94 121 ARG A C 1
ATOM 980 O O . ARG A 1 121 ? -7.364 5.198 10.662 1.00 92.94 121 ARG A O 1
ATOM 987 N N . ALA A 1 122 ? -9.099 6.027 11.829 1.00 91.50 122 ALA A N 1
ATOM 988 C CA . ALA A 1 122 ? -9.464 4.773 12.482 1.00 91.50 122 ALA A CA 1
ATOM 989 C C . ALA A 1 122 ? -10.323 3.849 11.603 1.00 91.50 122 ALA A C 1
ATOM 991 O O . ALA A 1 122 ? -10.491 2.671 11.915 1.00 91.50 122 ALA A O 1
ATOM 992 N N . GLN A 1 123 ? -10.894 4.349 10.505 1.00 93.12 123 GLN A N 1
ATOM 993 C CA . GLN A 1 123 ? -11.768 3.548 9.646 1.00 93.12 123 GLN A CA 1
ATOM 994 C C . GLN A 1 123 ? -11.014 2.514 8.799 1.00 93.12 123 GLN A C 1
ATOM 996 O O . GLN A 1 123 ? -11.606 1.508 8.394 1.00 93.12 123 GLN A O 1
ATOM 1001 N N . TYR A 1 124 ? -9.729 2.749 8.542 1.00 95.50 124 TYR A N 1
ATOM 1002 C CA . TYR A 1 124 ? -8.917 1.952 7.633 1.00 95.50 124 TYR A CA 1
ATOM 1003 C C . TYR A 1 124 ? -7.676 1.415 8.324 1.00 95.50 124 TYR A C 1
ATOM 1005 O O . TYR A 1 124 ? -6.993 2.145 9.034 1.00 95.50 124 TYR A O 1
ATOM 1013 N N . VAL A 1 125 ? -7.357 0.159 8.028 1.00 97.06 125 VAL A N 1
ATOM 1014 C CA . VAL A 1 125 ? -6.049 -0.438 8.285 1.00 97.06 125 VAL A CA 1
ATOM 1015 C C . VAL A 1 125 ? -5.445 -0.793 6.939 1.00 97.06 125 VAL A C 1
ATOM 1017 O O . VAL A 1 125 ? -5.938 -1.687 6.250 1.00 97.06 125 VAL A O 1
ATOM 1020 N N . PHE A 1 126 ? -4.400 -0.069 6.551 1.00 97.81 126 PHE A N 1
ATOM 1021 C CA . PHE A 1 126 ? -3.674 -0.318 5.314 1.00 97.81 126 PHE A CA 1
ATOM 1022 C C . PHE A 1 126 ? -2.660 -1.436 5.547 1.00 97.81 126 PHE A C 1
ATOM 1024 O O . PHE A 1 126 ? -1.647 -1.235 6.214 1.00 97.81 126 PHE A O 1
ATOM 1031 N N . ASP A 1 127 ? -2.944 -2.620 5.014 1.00 97.31 127 ASP A N 1
ATOM 1032 C CA . ASP A 1 127 ? -2.047 -3.772 5.061 1.00 97.31 127 ASP A CA 1
ATOM 1033 C C . ASP A 1 127 ? -1.183 -3.783 3.790 1.00 97.31 127 ASP A C 1
ATOM 1035 O O . ASP A 1 127 ? -1.646 -4.096 2.688 1.00 97.31 127 ASP A O 1
ATOM 1039 N N . PHE A 1 128 ? 0.066 -3.344 3.940 1.00 97.81 128 PHE A N 1
ATOM 1040 C CA . PHE A 1 128 ? 1.062 -3.296 2.881 1.00 97.81 128 PHE A CA 1
ATOM 1041 C C . PHE A 1 128 ? 1.743 -4.657 2.751 1.00 97.81 128 PHE A C 1
ATOM 1043 O O . PHE A 1 128 ? 2.568 -5.058 3.577 1.00 97.81 128 PHE A O 1
ATOM 1050 N N . LEU A 1 129 ? 1.437 -5.342 1.655 1.00 96.88 129 LEU A N 1
ATOM 1051 C CA . LEU A 1 129 ? 2.092 -6.575 1.256 1.00 96.88 129 LEU A CA 1
ATOM 1052 C C . LEU A 1 129 ? 3.362 -6.236 0.464 1.00 96.88 129 LEU A C 1
ATOM 1054 O O . LEU A 1 129 ? 3.299 -5.957 -0.737 1.00 96.88 129 LEU A O 1
ATOM 1058 N N . LEU A 1 130 ? 4.503 -6.269 1.154 1.00 96.12 130 LEU A N 1
ATOM 1059 C CA . LEU A 1 130 ? 5.848 -5.902 0.701 1.00 96.12 130 LEU A CA 1
ATOM 1060 C C . LEU A 1 130 ? 6.821 -7.104 0.703 1.00 96.12 130 LEU A C 1
ATOM 1062 O O . LEU A 1 130 ? 7.778 -7.127 1.479 1.00 96.12 130 LEU A O 1
ATOM 1066 N N . PRO A 1 131 ? 6.625 -8.129 -0.148 1.00 95.19 131 PRO A N 1
ATOM 1067 C CA . PRO A 1 131 ? 7.635 -9.161 -0.326 1.00 95.19 131 PRO A CA 1
ATOM 1068 C C . PRO A 1 131 ? 8.966 -8.583 -0.825 1.00 95.19 131 PRO A C 1
ATOM 1070 O O . PRO A 1 131 ? 8.972 -7.565 -1.523 1.00 95.19 131 PRO A O 1
ATOM 1073 N N . PRO A 1 132 ? 10.096 -9.264 -0.561 1.00 94.25 132 PRO A N 1
ATOM 1074 C CA . PRO A 1 132 ? 11.385 -8.865 -1.114 1.00 94.25 132 PRO A CA 1
ATOM 1075 C C . PRO A 1 132 ? 11.327 -8.722 -2.641 1.00 94.25 132 PRO A C 1
ATOM 1077 O O . PRO A 1 132 ? 10.754 -9.575 -3.323 1.00 94.25 132 PRO A O 1
ATOM 1080 N N . ALA A 1 133 ? 11.977 -7.688 -3.185 1.00 95.31 133 ALA A N 1
ATOM 1081 C CA . ALA A 1 133 ? 11.967 -7.383 -4.620 1.00 95.31 133 ALA A CA 1
ATOM 1082 C C . ALA A 1 133 ? 12.352 -8.591 -5.490 1.00 95.31 133 ALA A C 1
ATOM 1084 O O . ALA A 1 133 ? 11.701 -8.866 -6.494 1.00 95.31 133 ALA A O 1
ATOM 1085 N N . ARG A 1 134 ? 13.340 -9.384 -5.056 1.00 95.00 134 ARG A N 1
ATOM 1086 C CA . ARG A 1 134 ? 13.741 -10.620 -5.742 1.00 95.00 134 ARG A CA 1
ATOM 1087 C C . ARG A 1 134 ? 12.598 -11.632 -5.878 1.00 95.00 134 ARG A C 1
ATOM 1089 O O . ARG A 1 134 ? 12.421 -12.197 -6.951 1.00 95.00 134 ARG A O 1
ATOM 1096 N N . LYS A 1 135 ? 11.795 -11.821 -4.828 1.00 94.38 135 LYS A N 1
ATOM 1097 C CA . LYS A 1 135 ? 10.638 -12.727 -4.865 1.00 94.38 135 LYS A CA 1
ATOM 1098 C C . LYS A 1 135 ? 9.578 -12.217 -5.842 1.00 94.38 135 LYS A C 1
ATOM 1100 O O . LYS A 1 135 ? 9.031 -12.995 -6.613 1.00 94.38 135 LYS A O 1
ATOM 1105 N N . ILE A 1 136 ? 9.312 -10.908 -5.843 1.00 94.44 136 ILE A N 1
ATOM 1106 C CA . ILE A 1 136 ? 8.393 -10.289 -6.813 1.00 94.44 136 ILE A CA 1
ATOM 1107 C C . ILE A 1 136 ? 8.920 -10.470 -8.238 1.00 94.44 136 ILE A C 1
ATOM 1109 O O . ILE A 1 136 ? 8.158 -10.839 -9.126 1.00 94.44 136 ILE A O 1
ATOM 1113 N N . TYR A 1 137 ? 10.216 -10.251 -8.456 1.00 94.81 137 TYR A N 1
ATOM 1114 C CA . TYR A 1 137 ? 10.859 -10.419 -9.754 1.00 94.81 137 TYR A CA 1
ATOM 1115 C C . TYR A 1 137 ? 10.692 -11.849 -10.289 1.00 94.81 137 TYR A C 1
ATOM 1117 O O . TYR A 1 137 ? 10.216 -12.019 -11.409 1.00 94.81 137 TYR A O 1
ATOM 1125 N N . GLU A 1 138 ? 10.974 -12.866 -9.471 1.00 93.31 138 GLU A N 1
ATOM 1126 C CA . GLU A 1 138 ? 10.778 -14.282 -9.821 1.00 93.31 138 GLU A CA 1
ATOM 1127 C C . GLU A 1 138 ? 9.306 -14.579 -10.177 1.00 93.31 138 GLU A C 1
ATOM 1129 O O . GLU A 1 138 ? 9.019 -15.163 -11.223 1.00 93.31 138 GLU A O 1
ATOM 1134 N N . VAL A 1 139 ? 8.343 -14.088 -9.384 1.00 90.69 139 VAL A N 1
ATOM 1135 C CA . VAL A 1 139 ? 6.903 -14.234 -9.685 1.00 90.69 139 VAL A CA 1
ATOM 1136 C C . VAL A 1 139 ? 6.528 -13.574 -11.016 1.00 90.69 139 VAL A C 1
ATOM 1138 O O . VAL A 1 139 ? 5.777 -14.154 -11.804 1.00 90.69 139 VAL A O 1
ATOM 1141 N N . ARG A 1 140 ? 7.038 -12.369 -11.293 1.00 91.19 140 ARG A N 1
ATOM 1142 C CA . ARG A 1 140 ? 6.767 -11.658 -12.551 1.00 91.19 140 ARG A CA 1
ATOM 1143 C C . ARG A 1 140 ? 7.385 -12.376 -13.750 1.00 91.19 140 ARG A C 1
ATOM 1145 O O . ARG A 1 140 ? 6.775 -12.371 -14.813 1.00 91.19 140 ARG A O 1
ATOM 1152 N N . GLN A 1 141 ? 8.529 -13.049 -13.587 1.00 89.62 141 GLN A N 1
ATOM 1153 C CA . GLN A 1 141 ? 9.140 -13.839 -14.666 1.00 89.62 141 GLN A CA 1
ATOM 1154 C C . GLN A 1 141 ? 8.234 -15.004 -15.074 1.00 89.62 141 GLN A C 1
ATOM 1156 O O . GLN A 1 141 ? 8.027 -15.231 -16.266 1.00 89.62 141 GLN A O 1
ATOM 1161 N N . HIS A 1 142 ? 7.622 -15.682 -14.099 1.00 86.06 142 HIS A N 1
ATOM 1162 C CA . HIS A 1 142 ? 6.627 -16.720 -14.369 1.00 86.06 142 HIS A CA 1
ATOM 1163 C C . HIS A 1 142 ? 5.376 -16.154 -15.062 1.00 86.06 142 HIS A C 1
ATOM 1165 O O . HIS A 1 142 ? 4.968 -16.660 -16.104 1.00 86.06 142 HIS A O 1
ATOM 1171 N N . ARG A 1 143 ? 4.815 -15.042 -14.564 1.00 84.88 143 ARG A N 1
ATOM 1172 C CA . ARG A 1 143 ? 3.633 -14.400 -15.180 1.00 84.88 143 ARG A CA 1
ATOM 1173 C C . ARG A 1 143 ? 3.874 -13.938 -16.617 1.00 84.88 143 ARG A C 1
ATOM 1175 O O . ARG A 1 143 ? 2.953 -14.006 -17.435 1.00 84.88 143 ARG A O 1
ATOM 1182 N N . ALA A 1 144 ? 5.086 -13.462 -16.906 1.00 81.81 144 ALA A N 1
ATOM 1183 C CA . ALA A 1 144 ? 5.514 -13.042 -18.234 1.00 81.81 144 ALA A CA 1
ATOM 1184 C C . ALA A 1 144 ? 5.593 -14.221 -19.209 1.00 81.81 144 ALA A C 1
ATOM 1186 O O . ALA A 1 144 ? 5.127 -14.097 -20.343 1.00 81.81 144 ALA A O 1
ATOM 1187 N N . ALA A 1 145 ? 6.125 -15.362 -18.754 1.00 75.69 145 ALA A N 1
ATOM 1188 C CA . ALA A 1 145 ? 6.152 -16.600 -19.531 1.00 75.69 145 ALA A CA 1
ATOM 1189 C C . ALA A 1 145 ? 4.732 -17.061 -19.902 1.00 75.69 145 ALA A C 1
ATOM 1191 O O . ALA A 1 145 ? 4.488 -17.439 -21.046 1.00 75.69 145 ALA A O 1
ATOM 1192 N N . ASP A 1 146 ? 3.784 -16.908 -18.975 1.00 76.31 146 ASP A N 1
ATOM 1193 C CA . ASP A 1 146 ? 2.373 -17.254 -19.178 1.00 76.31 146 ASP A CA 1
ATOM 1194 C C . ASP A 1 146 ? 1.571 -16.179 -19.944 1.00 76.31 146 ASP A C 1
ATOM 1196 O O . ASP A 1 146 ? 0.370 -16.335 -20.157 1.00 76.31 146 ASP A O 1
ATOM 1200 N N . GLN A 1 147 ? 2.198 -15.053 -20.322 1.00 72.69 147 GLN A N 1
ATOM 1201 C CA . GLN A 1 147 ? 1.573 -13.878 -20.960 1.00 72.69 147 GLN A CA 1
ATOM 1202 C C . GLN A 1 147 ? 0.317 -13.341 -20.247 1.00 72.69 147 GLN A C 1
ATOM 1204 O O . GLN A 1 147 ? -0.496 -12.627 -20.835 1.00 72.69 147 GLN A O 1
ATOM 1209 N N . SER A 1 148 ? 0.174 -13.648 -18.960 1.00 68.12 148 SER A N 1
ATOM 1210 C CA . SER A 1 148 ? -1.046 -13.390 -18.191 1.00 68.12 148 SER A CA 1
ATOM 1211 C C . SER A 1 148 ? -1.244 -11.909 -17.843 1.00 68.12 148 SER A C 1
ATOM 1213 O O . SER A 1 148 ? -2.366 -11.490 -17.571 1.00 68.12 148 SER A O 1
ATOM 1215 N N . HIS A 1 149 ? -0.172 -11.107 -17.858 1.00 70.50 149 HIS A N 1
ATOM 1216 C CA . HIS A 1 149 ? -0.186 -9.710 -17.416 1.00 70.50 149 HIS A CA 1
ATOM 1217 C C . HIS A 1 149 ? 0.640 -8.811 -18.363 1.00 70.50 149 HIS A C 1
ATOM 1219 O O . HIS A 1 149 ? 1.865 -8.933 -18.422 1.00 70.50 149 HIS A O 1
ATOM 1225 N N . PRO A 1 150 ? 0.024 -7.851 -19.088 1.00 68.62 150 PRO A N 1
ATOM 1226 C CA . PRO A 1 150 ? 0.731 -6.973 -20.033 1.00 68.62 150 PRO A CA 1
ATOM 1227 C C . PRO A 1 150 ? 1.846 -6.113 -19.414 1.00 68.62 150 PRO A C 1
ATOM 1229 O O . PRO A 1 150 ? 2.810 -5.751 -20.093 1.00 68.62 150 PRO A O 1
ATOM 1232 N N . VAL A 1 151 ? 1.732 -5.797 -18.121 1.00 71.12 151 VAL A N 1
ATOM 1233 C CA . VAL A 1 151 ? 2.745 -5.049 -17.360 1.00 71.12 151 VAL A CA 1
ATOM 1234 C C . VAL A 1 151 ? 4.058 -5.827 -17.191 1.00 71.12 151 VAL A C 1
ATOM 1236 O O . VAL A 1 151 ? 5.103 -5.208 -17.001 1.00 71.12 151 VAL A O 1
ATOM 1239 N N . ASP A 1 152 ? 4.037 -7.152 -17.361 1.00 76.56 152 ASP A N 1
ATOM 1240 C CA . ASP A 1 152 ? 5.168 -8.055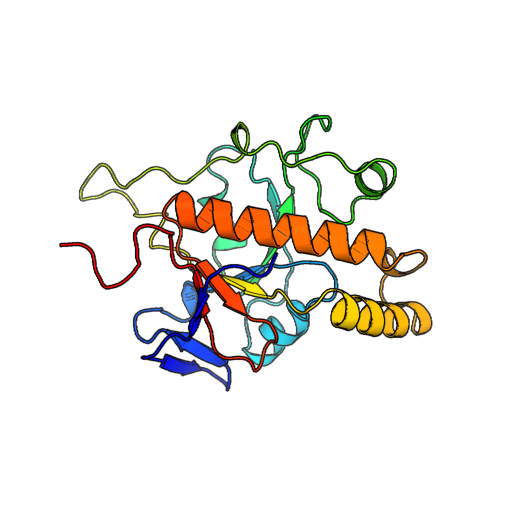 -17.108 1.00 76.56 152 ASP A CA 1
ATOM 1241 C C . ASP A 1 152 ? 5.961 -8.422 -18.376 1.00 76.56 152 ASP A C 1
ATOM 1243 O O . ASP A 1 152 ? 6.870 -9.237 -18.318 1.00 76.56 152 ASP A O 1
ATOM 1247 N N . LYS A 1 153 ? 5.675 -7.814 -19.537 1.00 71.44 153 LYS A N 1
ATOM 1248 C CA . LYS A 1 153 ? 6.354 -8.183 -20.799 1.00 71.44 153 LYS A CA 1
ATOM 1249 C C . LYS A 1 153 ? 7.837 -7.804 -20.856 1.00 71.44 153 LYS A C 1
ATOM 1251 O O . LYS A 1 153 ? 8.632 -8.576 -21.369 1.00 71.44 153 LYS A O 1
ATOM 1256 N N . ASN A 1 154 ? 8.185 -6.628 -20.338 1.00 76.50 154 ASN A N 1
ATOM 1257 C CA . ASN A 1 154 ? 9.549 -6.108 -20.257 1.00 76.50 154 ASN A CA 1
ATOM 1258 C C . ASN A 1 154 ? 9.678 -5.433 -18.893 1.00 76.50 154 ASN A C 1
ATOM 1260 O O . ASN A 1 154 ? 9.075 -4.370 -18.693 1.00 76.50 154 ASN A O 1
ATOM 1264 N N . PHE A 1 155 ? 10.378 -6.084 -17.966 1.00 85.81 155 PHE A N 1
ATOM 1265 C CA . PHE A 1 155 ? 10.712 -5.513 -16.668 1.00 85.81 155 PHE A CA 1
ATOM 1266 C C . PHE A 1 155 ? 12.113 -5.933 -16.223 1.00 85.81 155 PHE A C 1
ATOM 1268 O O . PHE A 1 155 ? 12.624 -6.973 -16.643 1.00 85.81 155 PHE A O 1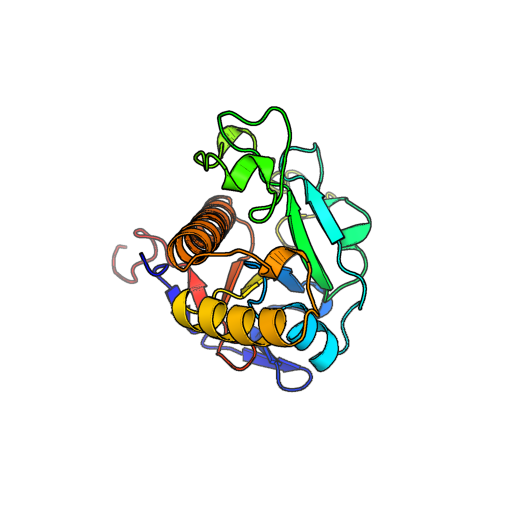
ATOM 1275 N N . THR A 1 156 ? 12.726 -5.130 -15.358 1.00 91.81 156 THR A N 1
ATOM 1276 C CA . THR A 1 156 ? 14.033 -5.432 -14.754 1.00 91.81 156 THR A CA 1
ATOM 1277 C C . THR A 1 156 ? 13.918 -5.594 -13.241 1.00 91.81 156 THR A C 1
ATOM 1279 O O . THR A 1 156 ? 12.954 -5.141 -12.625 1.00 91.81 156 THR A O 1
ATOM 1282 N N . LEU A 1 157 ? 14.910 -6.231 -12.611 1.00 94.50 157 LEU A N 1
ATOM 1283 C CA . LEU A 1 157 ? 14.969 -6.294 -11.147 1.00 94.50 157 LEU A CA 1
ATOM 1284 C C . LEU A 1 157 ? 15.059 -4.888 -10.533 1.00 94.50 157 LEU A C 1
ATOM 1286 O O . LEU A 1 157 ? 14.370 -4.619 -9.557 1.00 94.50 157 LEU A O 1
ATOM 1290 N N . ALA A 1 158 ? 15.820 -3.983 -11.154 1.00 94.12 158 ALA A N 1
ATOM 1291 C CA . ALA A 1 158 ? 15.953 -2.600 -10.702 1.00 94.12 158 ALA A CA 1
ATOM 1292 C C . ALA A 1 158 ? 14.606 -1.855 -10.699 1.00 94.12 158 ALA A C 1
ATOM 1294 O O . ALA A 1 158 ? 14.290 -1.141 -9.751 1.00 94.12 158 ALA A O 1
ATOM 1295 N N . GLU A 1 159 ? 13.765 -2.060 -11.717 1.00 94.38 159 GLU A N 1
ATOM 1296 C CA . GLU A 1 159 ? 12.405 -1.505 -11.722 1.00 94.38 159 GLU A CA 1
ATOM 1297 C C . GLU A 1 159 ? 11.566 -2.055 -10.563 1.00 94.38 159 GLU A C 1
ATOM 1299 O O . GLU A 1 159 ? 10.860 -1.297 -9.903 1.00 94.38 159 GLU A O 1
ATOM 1304 N N . VAL A 1 160 ? 11.656 -3.360 -10.281 1.00 95.31 160 VAL A N 1
ATOM 1305 C CA . VAL A 1 160 ? 10.948 -3.973 -9.145 1.00 95.31 160 VAL A CA 1
ATOM 1306 C C . VAL A 1 160 ? 1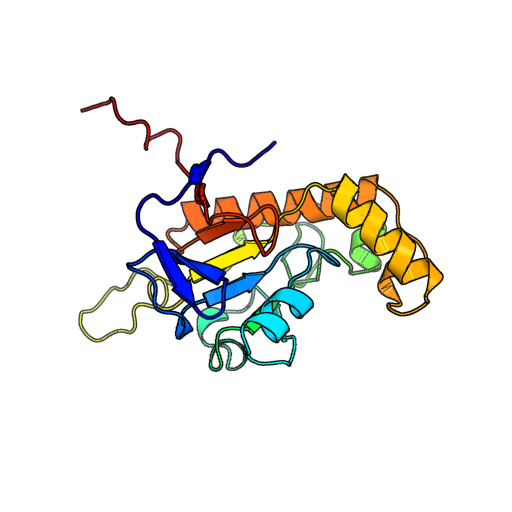1.446 -3.398 -7.816 1.00 95.31 160 VAL A C 1
ATOM 1308 O O . VAL A 1 160 ? 10.638 -3.090 -6.944 1.00 95.31 160 VAL A O 1
ATOM 1311 N N . GLU A 1 161 ? 12.753 -3.195 -7.661 1.00 96.12 161 GLU A N 1
ATOM 1312 C CA . GLU A 1 161 ? 13.349 -2.581 -6.469 1.00 96.12 161 GLU A CA 1
ATOM 1313 C C . GLU A 1 161 ? 12.864 -1.141 -6.258 1.00 96.12 161 GLU A C 1
ATOM 1315 O O . GLU A 1 161 ? 12.499 -0.772 -5.137 1.00 96.12 161 GLU A O 1
ATOM 1320 N N . ILE A 1 162 ? 12.784 -0.345 -7.329 1.00 95.75 162 ILE A N 1
ATOM 1321 C CA . ILE A 1 162 ? 12.238 1.018 -7.289 1.00 95.75 162 ILE A CA 1
ATOM 1322 C C . ILE A 1 162 ? 10.755 0.987 -6.885 1.00 95.75 162 ILE A C 1
ATOM 1324 O O . ILE A 1 162 ? 10.340 1.733 -5.998 1.00 95.75 162 ILE A O 1
ATOM 1328 N N . GLN A 1 163 ? 9.958 0.093 -7.477 1.00 95.94 163 GLN A N 1
ATOM 1329 C CA . GLN A 1 163 ? 8.540 -0.072 -7.138 1.00 95.94 163 GLN A CA 1
ATOM 1330 C C . GLN A 1 163 ? 8.342 -0.452 -5.664 1.00 95.94 163 GLN A C 1
ATOM 1332 O O . GLN A 1 163 ? 7.496 0.137 -4.989 1.00 95.94 163 GLN A O 1
ATOM 1337 N N . CYS A 1 164 ? 9.126 -1.402 -5.147 1.00 96.19 164 CYS A N 1
ATOM 1338 C CA . CYS A 1 164 ? 9.095 -1.775 -3.733 1.00 96.19 164 CYS A CA 1
ATOM 1339 C C . CYS A 1 164 ? 9.472 -0.595 -2.833 1.00 96.19 164 CYS A C 1
ATOM 1341 O O . CYS A 1 164 ? 8.753 -0.308 -1.879 1.00 96.19 164 CYS A O 1
ATOM 1343 N N . SER A 1 165 ? 10.539 0.131 -3.178 1.00 96.12 165 SER A N 1
ATOM 1344 C CA . SER A 1 165 ? 11.017 1.284 -2.405 1.00 96.12 165 SER A CA 1
ATOM 1345 C C . SER A 1 165 ? 9.967 2.396 -2.312 1.00 96.12 165 SER A C 1
ATOM 1347 O O . SER A 1 165 ? 9.800 3.009 -1.258 1.00 96.12 165 SER A O 1
ATOM 1349 N N . VAL A 1 166 ? 9.203 2.629 -3.386 1.00 97.50 166 VAL A N 1
ATOM 1350 C CA . VAL A 1 166 ? 8.077 3.577 -3.379 1.00 97.50 166 VAL A CA 1
ATOM 1351 C C . VAL A 1 166 ? 7.000 3.158 -2.376 1.00 97.50 166 VAL A C 1
ATOM 1353 O O . VAL A 1 166 ? 6.518 3.991 -1.610 1.00 97.50 166 VAL A O 1
ATOM 1356 N N . TYR A 1 167 ? 6.637 1.875 -2.339 1.00 97.81 167 TYR A N 1
ATOM 1357 C CA . TYR A 1 167 ? 5.637 1.377 -1.394 1.00 97.81 167 TYR A CA 1
ATOM 1358 C C . TYR A 1 167 ? 6.137 1.341 0.057 1.00 97.81 167 TYR A C 1
ATOM 1360 O O . TYR A 1 167 ? 5.350 1.612 0.962 1.00 97.81 167 TYR A O 1
ATOM 1368 N N . GLU A 1 168 ? 7.425 1.072 0.291 1.00 97.06 168 GLU A N 1
ATOM 1369 C CA . GLU A 1 168 ? 8.047 1.208 1.616 1.00 97.06 168 GLU A CA 1
ATOM 1370 C C . GLU A 1 168 ? 7.959 2.658 2.117 1.00 97.06 168 GLU A C 1
ATOM 1372 O O . GLU A 1 168 ? 7.503 2.907 3.236 1.00 97.06 168 GLU A O 1
ATOM 1377 N N . LEU A 1 169 ? 8.332 3.625 1.269 1.00 97.12 169 LEU A N 1
ATOM 1378 C CA . LEU A 1 169 ? 8.260 5.049 1.598 1.00 97.12 169 LEU A CA 1
ATOM 1379 C C . LEU A 1 169 ? 6.817 5.500 1.852 1.00 97.12 169 LEU A C 1
ATOM 1381 O O . LEU A 1 169 ? 6.564 6.265 2.784 1.00 97.12 169 LEU A O 1
ATOM 1385 N N . LEU A 1 170 ? 5.865 4.998 1.063 1.00 97.75 170 LEU A N 1
ATOM 1386 C CA . LEU A 1 170 ? 4.449 5.299 1.239 1.00 97.75 170 LEU A CA 1
ATOM 1387 C C . LEU A 1 170 ? 3.904 4.745 2.561 1.00 97.75 170 LEU A C 1
ATOM 1389 O O . LEU A 1 170 ? 3.214 5.464 3.282 1.00 97.75 170 LEU A O 1
ATOM 1393 N N . ALA A 1 171 ? 4.248 3.504 2.910 1.00 97.88 171 ALA A N 1
ATOM 1394 C CA . ALA A 1 171 ? 3.846 2.895 4.174 1.00 97.88 171 ALA A CA 1
ATOM 1395 C C . ALA A 1 171 ? 4.395 3.677 5.377 1.00 97.88 171 ALA A C 1
ATOM 1397 O O . ALA A 1 171 ? 3.660 3.973 6.321 1.00 97.88 171 ALA A O 1
ATOM 1398 N N . LEU A 1 172 ? 5.670 4.079 5.314 1.00 97.38 172 LEU A N 1
ATOM 1399 C CA . LEU A 1 172 ? 6.290 4.915 6.339 1.00 97.38 172 LEU A CA 1
ATOM 1400 C C . LEU A 1 172 ? 5.614 6.287 6.440 1.00 97.38 172 LEU A C 1
ATOM 1402 O O . LEU A 1 172 ? 5.355 6.762 7.545 1.00 97.38 172 LEU A O 1
ATOM 1406 N N . HIS A 1 173 ? 5.309 6.921 5.307 1.00 97.38 173 HIS A N 1
ATOM 1407 C CA . HIS A 1 173 ? 4.619 8.207 5.283 1.00 97.38 173 HIS A CA 1
ATOM 1408 C C . HIS A 1 173 ? 3.208 8.108 5.876 1.00 97.38 173 HIS A C 1
ATOM 1410 O O . HIS A 1 173 ? 2.828 8.956 6.682 1.00 97.38 173 HIS A O 1
ATOM 1416 N N . PHE A 1 174 ? 2.455 7.055 5.547 1.00 97.69 174 PHE A N 1
ATOM 1417 C CA . PHE A 1 174 ? 1.125 6.800 6.109 1.00 97.69 174 PHE A CA 1
ATOM 1418 C C . PHE A 1 174 ? 1.187 6.617 7.625 1.00 97.69 174 PHE A C 1
ATOM 1420 O O . PHE A 1 174 ? 0.432 7.263 8.352 1.00 97.69 174 PHE A O 1
ATOM 1427 N N . HIS A 1 175 ? 2.127 5.801 8.101 1.00 96.50 175 HIS A N 1
ATOM 1428 C CA . HIS A 1 175 ? 2.344 5.578 9.526 1.00 96.50 175 HIS A CA 1
ATOM 1429 C C . HIS A 1 175 ? 2.707 6.878 10.260 1.00 96.50 175 HIS A C 1
ATOM 1431 O O . HIS A 1 175 ? 2.029 7.248 11.215 1.00 96.50 175 HIS A O 1
ATOM 1437 N N . ARG A 1 176 ? 3.701 7.633 9.764 1.00 95.31 176 ARG A N 1
ATOM 1438 C CA . ARG A 1 176 ? 4.104 8.935 10.335 1.00 95.31 176 ARG A CA 1
ATOM 1439 C C . ARG A 1 176 ? 2.982 9.971 10.309 1.00 95.31 176 ARG A C 1
ATOM 1441 O O . ARG A 1 176 ? 2.939 10.862 11.148 1.00 95.31 176 ARG A O 1
ATOM 1448 N N . SER A 1 177 ? 2.061 9.838 9.361 1.00 95.19 177 SER A N 1
ATOM 1449 C CA . SER A 1 177 ? 0.883 10.693 9.245 1.00 95.19 177 SER A CA 1
ATOM 1450 C C . SER A 1 177 ? -0.267 10.263 10.160 1.00 95.19 177 SER A C 1
ATOM 1452 O O . SER A 1 177 ? -1.305 10.923 10.160 1.00 95.19 177 SER A O 1
ATOM 1454 N N . GLY A 1 178 ? -0.108 9.197 10.952 1.00 94.62 178 GLY A N 1
ATOM 1455 C CA . GLY A 1 178 ? -1.095 8.703 11.914 1.00 94.62 178 GLY A CA 1
ATOM 1456 C C . GLY A 1 178 ? -2.180 7.804 11.313 1.00 94.62 178 GLY A C 1
ATOM 1457 O O . GLY A 1 178 ? -3.250 7.675 11.907 1.00 94.62 178 GLY A O 1
ATOM 1458 N N . LEU A 1 179 ? -1.947 7.222 10.133 1.00 96.38 179 LEU A N 1
ATOM 1459 C CA . LEU A 1 179 ? -2.799 6.167 9.580 1.00 96.38 179 LEU A CA 1
ATOM 1460 C C . LEU A 1 179 ? -2.392 4.804 10.144 1.00 96.38 179 LEU A C 1
ATOM 1462 O O . LEU A 1 179 ? -1.224 4.566 10.453 1.00 96.38 179 LEU A O 1
ATOM 1466 N N . GLN A 1 180 ? -3.352 3.884 10.247 1.00 96.31 180 GLN A N 1
ATOM 1467 C CA . GLN A 1 180 ? -3.065 2.527 10.704 1.00 96.31 180 GLN A CA 1
ATOM 1468 C C . GLN A 1 180 ? -2.435 1.723 9.564 1.00 96.31 180 GLN A C 1
ATOM 1470 O O . GLN A 1 180 ? -3.055 1.519 8.518 1.00 96.31 180 GLN A O 1
ATOM 1475 N N . VAL A 1 181 ? -1.196 1.281 9.773 1.00 97.44 181 VAL A N 1
ATOM 1476 C CA . VAL A 1 181 ? -0.382 0.569 8.783 1.00 97.44 181 VAL A CA 1
ATOM 1477 C C . VAL A 1 181 ? 0.065 -0.770 9.356 1.00 97.44 181 VAL A C 1
ATOM 1479 O O . VAL A 1 181 ? 0.606 -0.829 10.462 1.00 97.44 181 VAL A O 1
ATOM 1482 N N . LEU A 1 182 ? -0.134 -1.834 8.582 1.00 97.12 182 LEU A N 1
ATOM 1483 C CA . LEU A 1 182 ? 0.476 -3.142 8.798 1.00 97.12 182 LEU A CA 1
ATOM 1484 C C . LEU A 1 182 ? 1.419 -3.449 7.639 1.00 97.12 182 LEU A C 1
ATOM 1486 O O . LEU A 1 182 ? 1.134 -3.081 6.503 1.00 97.12 182 LEU A O 1
ATOM 1490 N N . ILE A 1 183 ? 2.523 -4.134 7.923 1.00 96.81 183 ILE A N 1
ATOM 1491 C CA . ILE A 1 183 ? 3.479 -4.610 6.921 1.00 96.81 183 ILE A CA 1
ATOM 1492 C C . ILE A 1 183 ? 3.512 -6.136 6.930 1.00 96.81 183 ILE A C 1
ATOM 1494 O O . ILE A 1 183 ? 3.530 -6.753 7.999 1.00 96.81 183 ILE A O 1
ATOM 1498 N N . ARG A 1 184 ? 3.583 -6.737 5.740 1.00 94.94 184 ARG A N 1
ATOM 1499 C CA . ARG A 1 184 ? 3.794 -8.175 5.537 1.00 94.94 184 ARG A CA 1
ATOM 1500 C C . ARG A 1 184 ? 4.779 -8.439 4.421 1.00 94.94 184 ARG A C 1
ATOM 1502 O O . ARG A 1 184 ? 4.698 -7.815 3.373 1.00 94.94 184 ARG A O 1
ATOM 1509 N N . ASN A 1 185 ? 5.622 -9.447 4.595 1.00 92.31 185 ASN A N 1
ATOM 1510 C CA . ASN A 1 185 ? 6.532 -9.903 3.539 1.00 92.31 185 ASN A CA 1
ATOM 1511 C C . ASN A 1 185 ? 5.906 -11.010 2.671 1.00 92.31 185 ASN A C 1
ATOM 1513 O O . ASN A 1 185 ? 6.427 -11.359 1.614 1.00 92.31 185 ASN A O 1
ATOM 1517 N N . ASP A 1 186 ? 4.803 -11.592 3.135 1.00 88.19 186 ASP A N 1
ATOM 1518 C CA . ASP A 1 186 ? 4.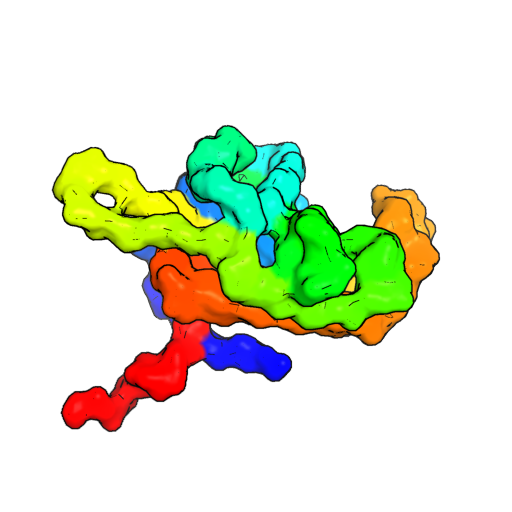027 -12.605 2.428 1.00 88.19 186 ASP A CA 1
ATOM 1519 C C . ASP A 1 186 ? 2.592 -12.659 2.962 1.00 88.19 186 ASP A C 1
ATOM 1521 O O . ASP A 1 186 ? 2.333 -12.242 4.094 1.00 88.19 186 ASP A O 1
ATOM 1525 N N . PHE A 1 187 ? 1.659 -13.210 2.190 1.00 78.94 187 PHE A N 1
ATOM 1526 C CA . PHE A 1 187 ? 0.261 -13.296 2.618 1.00 78.94 187 PHE A CA 1
ATOM 1527 C C . PHE A 1 187 ? 0.066 -14.237 3.820 1.00 78.94 187 PHE A C 1
ATOM 1529 O O . PHE A 1 187 ? -0.858 -14.027 4.601 1.00 78.94 187 PHE A O 1
ATOM 1536 N N . ASP A 1 188 ? 0.957 -15.219 3.999 1.00 82.88 188 ASP A N 1
ATOM 1537 C CA . ASP A 1 188 ? 0.980 -16.121 5.160 1.00 82.88 188 ASP A CA 1
ATOM 1538 C C . ASP A 1 188 ? 1.886 -15.616 6.306 1.00 82.88 188 ASP A C 1
ATOM 1540 O O . ASP A 1 188 ? 2.011 -16.275 7.338 1.00 82.88 188 ASP A O 1
ATOM 1544 N N . SER A 1 189 ? 2.527 -14.449 6.156 1.00 89.81 189 SER A N 1
ATOM 1545 C CA . SER A 1 189 ? 3.392 -13.887 7.202 1.00 89.81 189 SER A CA 1
ATOM 1546 C C . SER A 1 189 ? 2.601 -13.154 8.287 1.00 89.81 189 SER A C 1
ATOM 1548 O O . SER A 1 189 ? 1.516 -12.610 8.040 1.00 89.81 189 SER A O 1
ATOM 1550 N N . MET A 1 190 ? 3.170 -13.111 9.495 1.00 94.12 190 MET A N 1
ATOM 1551 C CA . MET A 1 190 ? 2.600 -12.355 10.607 1.00 94.12 190 MET A CA 1
ATOM 1552 C C . MET A 1 190 ? 2.579 -10.854 10.300 1.00 94.12 190 MET A C 1
ATOM 1554 O O . MET A 1 190 ? 3.539 -10.337 9.719 1.00 94.12 190 MET A O 1
ATOM 1558 N N . PRO A 1 191 ? 1.503 -10.138 10.681 1.00 95.94 191 PRO A N 1
ATOM 1559 C CA . PRO A 1 191 ? 1.464 -8.696 10.521 1.00 95.94 191 PRO A CA 1
ATOM 1560 C C . PRO A 1 191 ? 2.518 -8.044 11.407 1.00 95.94 191 PRO A C 1
ATOM 1562 O O . PRO A 1 191 ? 2.714 -8.431 12.562 1.00 95.94 191 PRO A O 1
ATOM 1565 N N . ARG A 1 192 ? 3.151 -7.004 10.876 1.00 96.62 192 ARG A N 1
ATOM 1566 C CA . ARG A 1 192 ? 4.103 -6.169 11.604 1.00 96.62 192 ARG A CA 1
ATOM 1567 C C . ARG A 1 192 ? 3.600 -4.736 11.679 1.00 96.62 192 ARG A C 1
ATOM 1569 O O . ARG A 1 192 ? 2.950 -4.265 10.748 1.00 96.62 192 ARG A O 1
ATOM 1576 N N . ARG A 1 193 ? 3.929 -4.029 12.757 1.00 95.75 193 ARG A N 1
ATOM 1577 C CA . ARG A 1 193 ? 3.727 -2.578 12.884 1.00 95.75 193 ARG A CA 1
ATOM 1578 C C . ARG A 1 193 ? 5.070 -1.873 12.760 1.00 95.75 193 ARG A C 1
ATOM 1580 O O . ARG A 1 193 ? 6.068 -2.359 13.288 1.00 95.75 193 ARG A O 1
ATOM 1587 N N . ILE A 1 194 ? 5.091 -0.757 12.035 1.00 95.12 194 ILE A N 1
ATOM 1588 C CA . ILE A 1 194 ? 6.262 0.126 11.968 1.00 95.12 194 ILE A CA 1
ATOM 1589 C C . ILE A 1 194 ? 6.480 0.731 13.359 1.00 95.12 194 ILE A C 1
ATOM 1591 O O . ILE A 1 194 ? 5.505 1.068 14.030 1.00 95.12 194 ILE A O 1
ATOM 1595 N N . ILE A 1 195 ? 7.741 0.842 13.775 1.00 92.31 195 ILE A N 1
ATOM 1596 C CA . ILE A 1 195 ? 8.144 1.533 15.004 1.00 92.31 195 ILE A CA 1
ATOM 1597 C C . ILE A 1 195 ? 8.933 2.796 14.644 1.00 92.31 195 ILE A C 1
ATOM 1599 O O . ILE A 1 195 ? 9.831 2.751 13.795 1.00 92.31 195 ILE A O 1
ATOM 1603 N N . GLY A 1 196 ? 8.578 3.931 15.253 1.00 78.06 196 GLY A N 1
ATOM 1604 C CA . GLY A 1 196 ? 9.348 5.168 15.135 1.00 78.06 196 GLY A CA 1
ATOM 1605 C C . GLY A 1 196 ? 10.694 5.080 15.865 1.00 78.06 196 GLY A C 1
ATOM 1606 O O . GLY A 1 196 ? 10.902 4.208 16.706 1.00 78.06 196 GLY A O 1
ATOM 1607 N N . GLU A 1 197 ? 11.616 6.006 15.587 1.00 62.50 197 GLU A N 1
ATOM 1608 C CA . GLU A 1 197 ? 12.838 6.151 16.403 1.00 62.50 197 GLU A CA 1
ATOM 1609 C C . GLU A 1 197 ? 12.499 6.546 17.858 1.00 62.50 197 GLU A C 1
ATOM 1611 O O . GLU A 1 197 ? 13.182 6.114 18.789 1.00 62.50 197 GLU A O 1
ATOM 1616 N N . ASP A 1 198 ? 11.384 7.259 18.056 1.00 51.38 198 ASP A N 1
ATOM 1617 C CA . ASP A 1 198 ? 10.862 7.685 19.362 1.00 51.38 198 ASP A CA 1
ATOM 1618 C C . ASP A 1 198 ? 10.029 6.611 20.096 1.00 51.38 198 ASP A C 1
ATOM 1620 O O . ASP A 1 198 ? 9.757 6.762 21.284 1.00 51.38 198 ASP A O 1
ATOM 1624 N N . ASP A 1 199 ? 9.674 5.498 19.438 1.00 49.72 199 ASP A N 1
ATOM 1625 C CA . ASP A 1 199 ? 8.895 4.388 20.028 1.00 49.72 199 ASP A CA 1
ATOM 1626 C C . ASP A 1 199 ? 9.785 3.309 20.675 1.00 49.72 199 ASP A C 1
ATOM 1628 O O . ASP A 1 199 ? 9.325 2.218 21.025 1.00 49.72 199 ASP A O 1
ATOM 1632 N N . SER A 1 200 ? 11.082 3.588 20.834 1.00 36.97 200 SER A N 1
ATOM 1633 C CA . SER A 1 200 ? 11.994 2.689 21.542 1.00 36.97 200 SER A CA 1
ATOM 1634 C C . SER A 1 200 ? 11.560 2.580 23.014 1.00 36.97 200 SER A C 1
ATOM 1636 O O . SER A 1 200 ? 11.518 3.604 23.703 1.00 36.97 200 SER A O 1
ATOM 1638 N N . PRO A 1 201 ? 11.276 1.375 23.548 1.00 39.38 201 PRO A N 1
ATOM 1639 C CA . PRO A 1 201 ? 10.895 1.207 24.946 1.00 39.38 201 PRO A CA 1
ATOM 1640 C C . PRO A 1 201 ? 12.118 1.487 25.829 1.00 39.38 201 PRO A C 1
ATOM 1642 O O . PRO A 1 201 ? 12.933 0.603 26.082 1.00 39.38 201 PRO A O 1
ATOM 1645 N N . GLY A 1 202 ? 12.304 2.743 26.242 1.00 44.19 202 GLY A N 1
ATOM 1646 C CA . GLY A 1 202 ? 13.477 3.116 27.037 1.00 44.19 202 GLY A CA 1
ATOM 1647 C C . GLY A 1 202 ? 13.779 4.601 27.229 1.00 44.19 202 GLY A C 1
ATOM 1648 O O . GLY A 1 202 ? 14.874 4.908 27.695 1.00 44.19 202 GLY A O 1
ATOM 1649 N N . LYS A 1 203 ? 12.876 5.532 26.901 1.00 32.59 203 LYS A N 1
ATOM 1650 C CA . LYS A 1 203 ? 13.032 6.944 27.291 1.00 32.59 203 LYS A CA 1
ATOM 1651 C C . LYS A 1 203 ? 11.737 7.495 27.888 1.00 32.59 203 LYS A C 1
ATOM 1653 O O . LYS A 1 203 ? 10.911 8.068 27.190 1.00 32.59 203 LYS A O 1
ATOM 1658 N N . THR A 1 204 ? 11.611 7.308 29.197 1.00 36.38 204 THR A N 1
ATOM 1659 C CA . THR A 1 204 ? 10.825 8.153 30.111 1.00 36.38 204 THR A CA 1
ATOM 1660 C C . THR A 1 204 ? 11.780 8.715 31.140 1.00 36.38 204 THR A C 1
ATOM 1662 O O . THR A 1 204 ? 12.669 7.937 31.559 1.00 36.38 204 THR A O 1
#

pLDDT: mean 89.64, std 11.95, range [32.59, 98.12]

Sequence (204 aa):
MPLNSIEVETIGWVKGYAIPSDTKFRQIVVTGPPASGKSTLIQKIGGWPEEGCIDLSEDNWWQNRLLSYRPREVHFCIPFKEVRGGCTVFDRGWLASPTEINLERIQIPPLNKWFFSTDWRAQYVFDFLLPPARKIYEVRQHRAADQSHPVDKNFTLAEVEIQCSVYELLALHFHRSGLQVLIRNDFDSMPRRIIGEDDSPGKT

Secondary structure (DSSP, 8-state):
----EEE-SSEEEETTEEEETTS-GGGEEEE-STTSSHHHHHHHTT-B----EEETTSTTGGG-GGGGSSSEE-EEEEEBTT-SSEE-TT-HHHHHS---B-GGGS--PPP--STTS--HHHH-EEEEE---HHHHHHHHHHHHHTT--GGGSS--HHHHHHHHHHHHHHHHHHHHTT-EEEEESSTTSPPEEE--GGG-TT--

Foldseek 3Di:
DPFAWDFQPAWDDQLLFTDHPPDDQLQEEEEEFPQLCQLVLCVSNVFDNDEEEFEQLDDPSLPDCVSVTDDDYYFYQFAFPPDPGGHGLLDPVCLVPPGHGPLVSGDDPDQDPDPPDDRSLNSHAYEYSQADLVVSLVSLVVCCVVVVDPSSVDDDSVSSVVRSVNSSVVQVSCVVSNHHYWYHNHSNGGTIDGADPVNPPPDD

Radius of gyration: 16.91 Å; chains: 1; bounding box: 36×36×51 Å